Protein AF-0000000080972202 (afdb_homodimer)

Secondary structure (DSSP, 8-state):
-PPPEEEEEEETTS-EEEEEEESSHHHHHH-BHHHHHHHHHHHS-GGGGG-GGGEEEE---PBPPTT-BTGGGT--TT-EEEEEEPPTT--SS--------/-PPPEEEEEEETTS-EEEEEEESSHHHHHH-BHHHHHHHHHHHS-GGGGG-GGGEEEE---PBPPTT-BHHHHT--TT-EEEEEEPPS---SS--------

Foldseek 3Di:
DADWDWDWDADPVGDIDIFGQDRDPVSNVVDDPLNVLLRVLVVDDDPVSVDSVVDDDDDDPDDDDPPDDCVNVVNDPPDDDDDQDDDPPDPPDDSPSCPPD/DADWDWDWDADPVGDIDIFGQDRDPVSNVVDDPLNVLLRVLVVDDDPVSVDSVVDDDDDDPDDDDPPDDCVNVVNDPPDDDDDQDQDPPDPPDDSPSCPPD

InterPro domains:
  IPR000626 Ubiquitin-like domain [PF00240] (31-87)
  IPR000626 Ubiquitin-like domain [PS50053] (30-90)
  IPR000626 Ubiquitin-like domain [SM00213] (5-86)
  IPR019956 Ubiquitin domain [PR00348] (46-66)
  IPR019956 Ubiquitin domain [PR00348] (67-88)
  IPR029071 Ubiquitin-like domain superfamily [SSF54236] (4-91)

Sequence (202 aa):
MGKIYQIMVVGIKGEKKTVDVATSEEDFNKMTILAFKKKVAEKLPGPAGDDPSSLRLLYTDKQLEDNDTFLDHQIKDRSTLFMVLRLPGGGMRRNRVNINFMGKIYQIMVVGIKGEKKTVDVATSEEDFNKMTILAFKKKVAEKLPGPAGDDPSSLRLLYTDKQLEDNDTFLDHQIKDRSTLFMVLRLPGGGMRRNRVNINF

pLDDT: mean 83.56, std 20.42, range [28.11, 98.75]

Radius of gyration: 17.82 Å; Cα contacts (8 Å, |Δi|>4): 336; chains: 2; bounding box: 32×60×42 Å

Nearest PDB structures (foldseek):
  3zqq-assembly1_C  TM=2.718E-01  e=1.341E+00  Bacillus phage SF6
  3zqq-assembly1_C  TM=2.717E-01  e=1.289E+00  Bacillus phage SF6

Solvent-accessible surface area (backbone atoms only — not comparable to full-atom values): 11851 Å² total; per-residue (Å²): 132,78,60,72,35,34,38,34,37,37,31,87,86,45,49,74,46,80,43,83,69,29,67,44,69,69,57,41,35,62,36,31,42,44,63,47,36,48,57,51,20,72,70,38,75,67,75,76,20,68,39,48,83,39,52,44,40,33,67,69,91,57,66,64,51,50,86,39,32,29,52,80,71,64,63,52,77,67,34,66,32,38,36,47,69,57,75,82,77,69,68,92,64,78,89,55,82,70,76,79,124,129,79,59,73,34,34,37,35,37,39,30,86,88,46,49,72,46,78,42,84,70,29,65,45,69,68,57,40,36,63,37,31,42,44,62,47,36,47,57,51,20,71,70,39,74,64,74,76,21,70,39,49,83,36,51,43,42,33,67,69,90,58,66,64,50,52,86,38,32,29,51,79,72,64,62,53,79,67,35,67,34,37,35,47,71,57,76,81,78,70,68,91,65,79,91,57,83,68,75,78,124

Structure (mmCIF, N/CA/C/O backbone):
data_AF-0000000080972202-model_v1
#
loop_
_entity.id
_entity.type
_entity.pdbx_description
1 polymer 'Ubiquitin-like domain-containing protein'
#
loop_
_atom_site.group_PDB
_atom_site.id
_atom_site.type_symbol
_atom_site.label_atom_id
_atom_site.label_alt_id
_atom_site.label_comp_id
_atom_site.label_asym_id
_atom_site.label_entity_id
_atom_site.label_seq_id
_atom_site.pdbx_PDB_ins_code
_atom_site.Cartn_x
_atom_site.Cartn_y
_atom_site.Cartn_z
_atom_site.occupancy
_atom_site.B_iso_or_equiv
_atom_site.auth_seq_id
_atom_site.auth_comp_id
_atom_site.auth_asym_id
_atom_site.auth_atom_id
_atom_site.pdbx_PDB_model_num
ATOM 1 N N . MET A 1 1 ? 5.156 -31.984 -1.021 1 55.53 1 MET A N 1
ATOM 2 C CA . MET A 1 1 ? 4.117 -31.078 -1.51 1 55.53 1 MET A CA 1
ATOM 3 C C . MET A 1 1 ? 4.723 -29.734 -1.943 1 55.53 1 MET A C 1
ATOM 5 O O . MET A 1 1 ? 5.586 -29.188 -1.257 1 55.53 1 MET A O 1
ATOM 9 N N . GLY A 1 2 ? 4.699 -29.531 -3.314 1 76.5 2 GLY A N 1
ATOM 10 C CA . GLY A 1 2 ? 5.617 -28.562 -3.887 1 76.5 2 GLY A CA 1
ATOM 11 C C . GLY A 1 2 ? 5.375 -27.141 -3.395 1 76.5 2 GLY A C 1
ATOM 12 O O . GLY A 1 2 ? 4.316 -26.844 -2.838 1 76.5 2 GLY A O 1
ATOM 13 N N . LYS A 1 3 ? 6.258 -26.453 -3.119 1 91.88 3 LYS A N 1
ATOM 14 C CA . LYS A 1 3 ? 6.199 -25.047 -2.686 1 91.88 3 LYS A CA 1
ATOM 15 C C . LYS A 1 3 ? 5.336 -24.219 -3.627 1 91.88 3 LYS A C 1
ATOM 17 O O . LYS A 1 3 ? 5.426 -24.359 -4.848 1 91.88 3 LYS A O 1
ATOM 22 N N . ILE A 1 4 ? 4.246 -23.531 -3.039 1 97.12 4 ILE A N 1
ATOM 23 C CA . ILE A 1 4 ? 3.447 -22.609 -3.828 1 97.12 4 ILE A CA 1
ATOM 24 C C . ILE A 1 4 ? 3.865 -21.172 -3.516 1 97.12 4 ILE A C 1
ATOM 26 O O . ILE A 1 4 ? 3.973 -20.797 -2.348 1 97.12 4 ILE A O 1
ATOM 30 N N . TYR A 1 5 ? 4.184 -20.469 -4.578 1 98.12 5 TYR A N 1
ATOM 31 C CA . TYR A 1 5 ? 4.504 -19.047 -4.445 1 98.12 5 TYR A CA 1
ATOM 32 C C . TYR A 1 5 ? 3.242 -18.203 -4.52 1 98.12 5 TYR A C 1
ATOM 34 O O . TYR A 1 5 ? 2.475 -18.297 -5.48 1 98.12 5 TYR A O 1
ATOM 42 N N . GLN A 1 6 ? 3.131 -17.234 -3.434 1 98.12 6 GLN A N 1
ATOM 43 C CA . GLN A 1 6 ? 1.88 -16.5 -3.295 1 98.12 6 GLN A CA 1
ATOM 44 C C . GLN A 1 6 ? 2.139 -15.008 -3.125 1 98.12 6 GLN A C 1
ATOM 46 O O . GLN A 1 6 ? 3.211 -14.609 -2.67 1 98.12 6 GLN A O 1
ATOM 51 N N . ILE A 1 7 ? 1.198 -14.312 -3.527 1 97.75 7 ILE A N 1
ATOM 52 C CA . ILE A 1 7 ? 1.191 -12.867 -3.326 1 97.75 7 ILE A CA 1
ATOM 53 C C . ILE A 1 7 ? -0.107 -12.445 -2.641 1 97.75 7 ILE A C 1
ATOM 55 O O . ILE A 1 7 ? -1.186 -12.938 -2.984 1 97.75 7 ILE A O 1
ATOM 59 N N . MET A 1 8 ? 0.027 -11.555 -1.672 1 96 8 MET A N 1
ATOM 60 C CA . MET A 1 8 ? -1.14 -10.914 -1.074 1 96 8 MET A CA 1
ATOM 61 C C . MET A 1 8 ? -1.436 -9.578 -1.756 1 96 8 MET A C 1
ATOM 63 O O . MET A 1 8 ? -0.528 -8.781 -1.979 1 96 8 MET A O 1
ATOM 67 N N . VAL A 1 9 ? -2.678 -9.391 -2.092 1 95.5 9 VAL A N 1
ATOM 68 C CA . VAL A 1 9 ? -3.123 -8.141 -2.688 1 95.5 9 VAL A CA 1
ATOM 69 C C . VAL A 1 9 ? -4.09 -7.43 -1.74 1 95.5 9 VAL A C 1
ATOM 71 O O . VAL A 1 9 ? -5.07 -8.023 -1.29 1 95.5 9 VAL A O 1
ATOM 74 N N . VAL A 1 10 ? -3.693 -6.188 -1.406 1 92.88 10 VAL A N 1
ATOM 75 C CA . VAL A 1 10 ? -4.523 -5.375 -0.522 1 92.88 10 VAL A CA 1
ATOM 76 C C . VAL A 1 10 ? -5.055 -4.16 -1.281 1 92.88 10 VAL A C 1
ATOM 78 O O . VAL A 1 10 ? -4.277 -3.402 -1.869 1 92.88 10 VAL A O 1
ATOM 81 N N . GLY A 1 11 ? -6.363 -4.027 -1.27 1 90.31 11 GLY A N 1
ATOM 82 C CA . GLY A 1 11 ? -6.984 -2.869 -1.895 1 90.31 11 GLY A CA 1
ATOM 83 C C . GLY A 1 11 ? -7.234 -1.729 -0.926 1 90.31 11 GLY A C 1
ATOM 84 O O . GLY A 1 11 ? -7.363 -1.95 0.28 1 90.31 11 GLY A O 1
ATOM 85 N N . ILE A 1 12 ? -7.391 -0.519 -1.415 1 85.94 12 ILE A N 1
ATOM 86 C CA . ILE A 1 12 ? -7.586 0.662 -0.582 1 85.94 12 ILE A CA 1
ATOM 87 C C . ILE A 1 12 ? -8.961 0.597 0.089 1 85.94 12 ILE A C 1
ATOM 89 O O . ILE A 1 12 ? -9.188 1.257 1.104 1 85.94 12 ILE A O 1
ATOM 93 N N . LYS A 1 13 ? -9.781 -0.186 -0.482 1 81.56 13 LYS A N 1
ATOM 94 C CA . LYS A 1 13 ? -11.109 -0.303 0.112 1 81.56 13 LYS A CA 1
ATOM 95 C C . LYS A 1 13 ? -11.164 -1.445 1.122 1 81.56 13 LYS A C 1
ATOM 97 O O . LYS A 1 13 ? -12.211 -1.717 1.706 1 81.56 13 LYS A O 1
ATOM 102 N N . GLY A 1 14 ? -10.102 -2.096 1.247 1 82.31 14 GLY A N 1
ATOM 103 C CA . GLY A 1 14 ? -10.039 -3.158 2.24 1 82.31 14 GLY A CA 1
ATOM 104 C C . GLY A 1 14 ? -10.055 -4.547 1.629 1 82.31 14 GLY A C 1
ATOM 105 O O . GLY A 1 14 ? -10.133 -5.547 2.348 1 82.31 14 GLY A O 1
ATOM 106 N N . GLU A 1 15 ? -10.102 -4.613 0.346 1 83.5 15 GLU A N 1
ATOM 107 C CA . GLU A 1 15 ? -10.008 -5.918 -0.307 1 83.5 15 GLU A CA 1
ATOM 108 C C . GLU A 1 15 ? -8.68 -6.598 0.006 1 83.5 15 GLU A C 1
ATOM 110 O O . GLU A 1 15 ? -7.633 -5.953 0.022 1 83.5 15 GLU A O 1
ATOM 115 N N . LYS A 1 16 ? -8.82 -7.875 0.374 1 88.56 16 LYS A N 1
ATOM 116 C CA . LYS A 1 16 ? -7.625 -8.68 0.593 1 88.56 16 LYS A CA 1
ATOM 117 C C . LYS A 1 16 ? -7.742 -10.039 -0.094 1 88.56 16 LYS A C 1
ATOM 119 O O . LYS A 1 16 ? -8.742 -10.742 0.077 1 88.56 16 LYS A O 1
ATOM 124 N N . LYS A 1 17 ? -6.844 -10.344 -0.927 1 91.62 17 LYS A N 1
ATOM 125 C CA . LYS A 1 17 ? -6.848 -11.617 -1.645 1 91.62 17 LYS A CA 1
ATOM 126 C C . LYS A 1 17 ? -5.449 -12.227 -1.69 1 91.62 17 LYS A C 1
ATOM 128 O O . LYS A 1 17 ? -4.469 -11.523 -1.95 1 91.62 17 LYS A O 1
ATOM 133 N N . THR A 1 18 ? -5.344 -13.484 -1.392 1 94.69 18 THR A N 1
ATOM 134 C CA . THR A 1 18 ? -4.113 -14.234 -1.633 1 94.69 18 THR A CA 1
ATOM 135 C C . THR A 1 18 ? -4.184 -14.969 -2.965 1 94.69 18 THR A C 1
ATOM 137 O O . THR A 1 18 ? -5.16 -15.672 -3.242 1 94.69 18 THR A O 1
ATOM 140 N N . VAL A 1 19 ? -3.164 -14.812 -3.812 1 96.5 19 VAL A N 1
ATOM 141 C CA . VAL A 1 19 ? -3.15 -15.383 -5.156 1 96.5 19 VAL A CA 1
ATOM 142 C C . VAL A 1 19 ? -1.996 -16.375 -5.285 1 96.5 19 VAL A C 1
ATOM 144 O O . VAL A 1 19 ? -0.844 -16.031 -5 1 96.5 19 VAL A O 1
ATOM 147 N N . ASP A 1 20 ? -2.322 -17.547 -5.695 1 97.25 20 ASP A N 1
ATOM 148 C CA . ASP A 1 20 ? -1.28 -18.516 -6.055 1 97.25 20 ASP A CA 1
ATOM 149 C C . ASP A 1 20 ? -0.633 -18.141 -7.387 1 97.25 20 ASP A C 1
ATOM 151 O O . ASP A 1 20 ? -1.297 -18.125 -8.43 1 97.25 20 ASP A O 1
ATOM 155 N N . VAL A 1 21 ? 0.598 -17.891 -7.352 1 97.88 21 VAL A N 1
ATOM 156 C CA . VAL A 1 21 ? 1.258 -17.328 -8.523 1 97.88 21 VAL A CA 1
ATOM 157 C C . VAL A 1 21 ? 1.979 -18.422 -9.297 1 97.88 21 VAL A C 1
ATOM 159 O O . VAL A 1 21 ? 1.866 -18.516 -10.523 1 97.88 21 VAL A O 1
ATOM 162 N N . ALA A 1 22 ? 2.705 -19.25 -8.664 1 98 22 ALA A N 1
ATOM 163 C CA . ALA A 1 22 ? 3.553 -20.234 -9.328 1 98 22 ALA A CA 1
ATOM 164 C C . ALA A 1 22 ? 3.953 -21.344 -8.359 1 98 22 ALA A C 1
ATOM 166 O O . ALA A 1 22 ? 3.75 -21.219 -7.148 1 98 22 ALA A O 1
ATOM 167 N N . THR A 1 23 ? 4.539 -22.422 -8.867 1 97.38 23 THR A N 1
ATOM 168 C CA . THR A 1 23 ? 5 -23.547 -8.062 1 97.38 23 THR A CA 1
ATOM 169 C C . THR A 1 23 ? 6.52 -23.672 -8.141 1 97.38 23 THR A C 1
ATOM 171 O O . THR A 1 23 ? 7.098 -24.594 -7.566 1 97.38 23 THR A O 1
ATOM 174 N N . SER A 1 24 ? 7.109 -22.797 -8.891 1 97.44 24 SER A N 1
ATOM 175 C CA . SER A 1 24 ? 8.57 -22.719 -8.945 1 97.44 24 SER A CA 1
ATOM 176 C C . SER A 1 24 ? 9.055 -21.281 -8.891 1 97.44 24 SER A C 1
ATOM 178 O O . SER A 1 24 ? 8.367 -20.359 -9.352 1 97.44 24 SER A O 1
ATOM 180 N N . GLU A 1 25 ? 10.211 -21.078 -8.391 1 96.81 25 GLU A N 1
ATOM 181 C CA . GLU A 1 25 ? 10.797 -19.75 -8.273 1 96.81 25 GLU A CA 1
ATOM 182 C C . GLU A 1 25 ? 10.992 -19.109 -9.648 1 96.81 25 GLU A C 1
ATOM 184 O O . GLU A 1 25 ? 10.75 -17.906 -9.82 1 96.81 25 GLU A O 1
ATOM 189 N N . GLU A 1 26 ? 11.469 -19.938 -10.516 1 97.38 26 GLU A N 1
ATOM 190 C CA . GLU A 1 26 ? 11.703 -19.453 -11.867 1 97.38 26 GLU A CA 1
ATOM 191 C C . GLU A 1 26 ? 10.43 -18.875 -12.477 1 97.38 26 GLU A C 1
ATOM 193 O O . GLU A 1 26 ? 10.438 -17.781 -13.031 1 97.38 26 GLU A O 1
ATOM 198 N N . ASP A 1 27 ? 9.367 -19.609 -12.406 1 97.75 27 ASP A N 1
ATOM 199 C CA . ASP A 1 27 ? 8.086 -19.172 -12.953 1 97.75 27 ASP A CA 1
ATOM 200 C C . ASP A 1 27 ? 7.578 -17.922 -12.227 1 97.75 27 ASP A C 1
ATOM 202 O O . ASP A 1 27 ? 7.008 -17.016 -12.852 1 97.75 27 ASP A O 1
ATOM 206 N N . PHE A 1 28 ? 7.766 -17.891 -11.023 1 98.44 28 PHE A N 1
ATOM 207 C CA . PHE A 1 28 ? 7.391 -16.719 -10.227 1 98.44 28 PHE A CA 1
ATOM 208 C C . PHE A 1 28 ? 8.109 -15.469 -10.711 1 98.44 28 PHE A C 1
ATOM 210 O O . PHE A 1 28 ? 7.477 -14.445 -10.969 1 98.44 28 PHE A O 1
ATOM 217 N N . ASN A 1 29 ? 9.344 -15.602 -10.93 1 98.38 29 ASN A N 1
ATOM 218 C CA . ASN A 1 29 ? 10.188 -14.477 -11.32 1 98.38 29 ASN A CA 1
ATOM 219 C C . ASN A 1 29 ? 9.828 -13.969 -12.711 1 98.38 29 ASN A C 1
ATOM 221 O O . ASN A 1 29 ? 9.93 -12.773 -12.984 1 98.38 29 ASN A O 1
ATOM 225 N N . LYS A 1 30 ? 9.367 -14.828 -13.484 1 98.25 30 LYS A N 1
ATOM 226 C CA . LYS A 1 30 ? 9.094 -14.484 -14.875 1 98.25 30 LYS A CA 1
ATOM 227 C C . LYS A 1 30 ? 7.668 -13.969 -15.047 1 98.25 30 LYS A C 1
ATOM 229 O O . LYS A 1 30 ? 7.301 -13.477 -16.109 1 98.25 30 LYS A O 1
ATOM 234 N N . MET A 1 31 ? 6.844 -14.039 -14 1 98.56 31 MET A N 1
ATOM 235 C CA . MET A 1 31 ? 5.465 -13.562 -14.055 1 98.56 31 MET A CA 1
ATOM 236 C C . MET A 1 31 ? 5.426 -12.07 -14.367 1 98.56 31 MET A C 1
ATOM 238 O O . MET A 1 31 ? 6.062 -11.266 -13.68 1 98.56 31 MET A O 1
ATOM 242 N N . THR A 1 32 ? 4.656 -11.727 -15.453 1 98.31 32 THR A N 1
ATOM 243 C CA . THR A 1 32 ? 4.484 -10.32 -15.773 1 98.31 32 THR A CA 1
ATOM 244 C C . THR A 1 32 ? 3.395 -9.695 -14.906 1 98.31 32 THR A C 1
ATOM 246 O O . THR A 1 32 ? 2.486 -10.391 -14.445 1 98.31 32 THR A O 1
ATOM 249 N N . ILE A 1 33 ? 3.443 -8.43 -14.797 1 98.31 33 ILE A N 1
ATOM 250 C CA . ILE A 1 33 ? 2.432 -7.695 -14.047 1 98.31 33 ILE A CA 1
ATOM 251 C C . ILE A 1 33 ? 1.068 -7.867 -14.711 1 98.31 33 ILE A C 1
ATOM 253 O O . ILE A 1 33 ? 0.059 -8.062 -14.031 1 98.31 33 ILE A O 1
ATOM 257 N N . LEU A 1 34 ? 1.091 -7.855 -15.992 1 96.81 34 LEU A N 1
ATOM 258 C CA . LEU A 1 34 ? -0.161 -8.039 -16.719 1 96.81 34 LEU A CA 1
ATOM 259 C C . LEU A 1 34 ? -0.768 -9.406 -16.422 1 96.81 34 LEU A C 1
ATOM 261 O O . LEU A 1 34 ? -1.965 -9.508 -16.141 1 96.81 34 LEU A O 1
ATOM 265 N N . ALA A 1 35 ? 0.013 -10.406 -16.562 1 97 35 ALA A N 1
ATOM 266 C CA . ALA A 1 35 ? -0.479 -11.758 -16.281 1 97 35 ALA A CA 1
ATOM 267 C C . ALA A 1 35 ? -1.016 -11.867 -14.859 1 97 35 ALA A C 1
ATOM 269 O O . ALA A 1 35 ? -2.035 -12.523 -14.625 1 97 35 ALA A O 1
ATOM 270 N N . PHE A 1 36 ? -0.347 -11.242 -13.977 1 97.5 36 PHE A N 1
ATOM 271 C CA . PHE A 1 36 ? -0.777 -11.281 -12.586 1 97.5 36 PHE A CA 1
ATOM 272 C C . PHE A 1 36 ? -2.088 -10.531 -12.398 1 97.5 36 PHE A C 1
ATOM 274 O O . PHE A 1 36 ? -2.982 -10.992 -11.688 1 97.5 36 PHE A O 1
ATOM 281 N N . LYS A 1 37 ? -2.178 -9.422 -12.969 1 95.75 37 LYS A N 1
ATOM 282 C CA . LYS A 1 37 ? -3.428 -8.664 -12.93 1 95.75 37 LYS A CA 1
ATOM 283 C C . LYS A 1 37 ? -4.602 -9.523 -13.398 1 95.75 37 LYS A C 1
ATOM 285 O O . LYS A 1 37 ? -5.688 -9.461 -12.82 1 95.75 37 LYS A O 1
ATOM 290 N N . LYS A 1 38 ? -4.363 -10.258 -14.414 1 93.62 38 LYS A N 1
ATOM 291 C CA . LYS A 1 38 ? -5.418 -11.133 -14.922 1 93.62 38 LYS A CA 1
ATOM 292 C C . LYS A 1 38 ? -5.816 -12.172 -13.875 1 93.62 38 LYS A C 1
ATOM 294 O O . LYS A 1 38 ? -7.004 -12.461 -13.695 1 93.62 38 LYS A O 1
ATOM 299 N N . LYS A 1 39 ? -4.809 -12.703 -13.188 1 93.69 39 LYS A N 1
ATOM 300 C CA . LYS A 1 39 ? -5.086 -13.656 -12.117 1 93.69 39 LYS A CA 1
ATOM 301 C C . LYS A 1 39 ? -5.902 -13.016 -11 1 93.69 39 LYS A C 1
ATOM 303 O O . LYS A 1 39 ? -6.836 -13.625 -10.477 1 93.69 39 LYS A O 1
ATOM 308 N N . VAL A 1 40 ? -5.555 -11.828 -10.664 1 94.06 40 VAL A N 1
ATOM 309 C CA . VAL A 1 40 ? -6.25 -11.109 -9.609 1 94.06 40 VAL A CA 1
ATOM 310 C C . VAL A 1 40 ? -7.68 -10.797 -10.039 1 94.06 40 VAL A C 1
ATOM 312 O O . VAL A 1 40 ? -8.625 -10.984 -9.273 1 94.06 40 VAL A O 1
ATOM 315 N N . ALA A 1 41 ? -7.812 -10.289 -11.219 1 88.75 41 ALA A N 1
ATOM 316 C CA . ALA A 1 41 ? -9.109 -9.898 -11.758 1 88.75 41 ALA A CA 1
ATOM 317 C C . ALA A 1 41 ? -10.078 -11.078 -11.75 1 88.75 41 ALA A C 1
ATOM 319 O O . ALA A 1 41 ? -11.281 -10.906 -11.516 1 88.75 41 ALA A O 1
ATOM 320 N N . GLU A 1 42 ? -9.594 -12.242 -12.023 1 86.88 42 GLU A N 1
ATOM 321 C CA . GLU A 1 42 ? -10.414 -13.445 -12.062 1 86.88 42 GLU A CA 1
ATOM 322 C C . GLU A 1 42 ? -11 -13.758 -10.688 1 86.88 42 GLU A C 1
ATOM 324 O O . GLU A 1 42 ? -12.055 -14.383 -10.586 1 86.88 42 GLU A O 1
ATOM 329 N N . LYS A 1 43 ? -10.328 -13.289 -9.734 1 84.06 43 LYS A N 1
ATOM 330 C CA . LYS A 1 43 ? -10.742 -13.609 -8.367 1 84.06 43 LYS A CA 1
ATOM 331 C C . LYS A 1 43 ? -11.633 -12.508 -7.793 1 84.06 43 LYS A C 1
ATOM 333 O O . LYS A 1 43 ? -12.227 -12.68 -6.727 1 84.06 43 LYS A O 1
ATOM 338 N N . LEU A 1 44 ? -11.656 -11.383 -8.414 1 79.06 44 LEU A N 1
ATOM 339 C CA . LEU A 1 44 ? -12.477 -10.273 -7.922 1 79.06 44 LEU A CA 1
ATOM 340 C C . LEU A 1 44 ? -13.914 -10.398 -8.414 1 79.06 44 LEU A C 1
ATOM 342 O O . LEU A 1 44 ? -14.148 -10.797 -9.555 1 79.06 44 LEU A O 1
ATOM 346 N N . PRO A 1 45 ? -14.766 -10.227 -7.418 1 70.12 45 PRO A N 1
ATOM 347 C CA . PRO A 1 45 ? -16.188 -10.289 -7.797 1 70.12 45 PRO A CA 1
ATOM 348 C C . PRO A 1 45 ? -16.625 -9.07 -8.602 1 70.12 45 PRO A C 1
ATOM 350 O O . PRO A 1 45 ? -16.094 -7.977 -8.422 1 70.12 45 PRO A O 1
ATOM 353 N N . GLY A 1 46 ? -17.469 -9.297 -9.469 1 63.25 46 GLY A N 1
ATOM 354 C CA . GLY A 1 46 ? -18.188 -8.211 -10.117 1 63.25 46 GLY A CA 1
ATOM 355 C C . GLY A 1 46 ? -17.422 -7.574 -11.258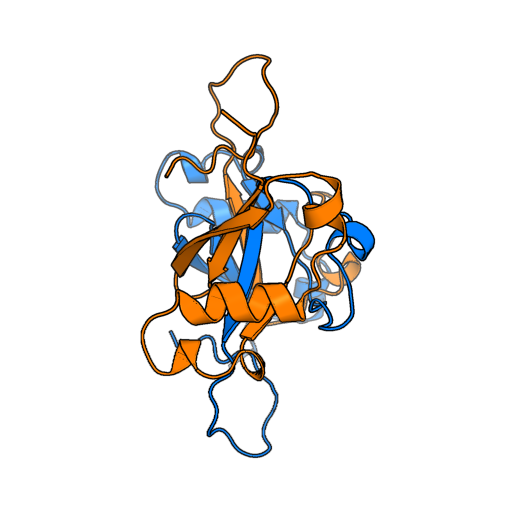 1 63.25 46 GLY A C 1
ATOM 356 O O . GLY A 1 46 ? -16.422 -8.141 -11.727 1 63.25 46 GLY A O 1
ATOM 357 N N . PRO A 1 47 ? -17.969 -6.387 -11.641 1 56.44 47 PRO A N 1
ATOM 358 C CA . PRO A 1 47 ? -17.406 -5.664 -12.781 1 56.44 47 PRO A CA 1
ATOM 359 C C . PRO A 1 47 ? -15.969 -5.191 -12.516 1 56.44 47 PRO A C 1
ATOM 361 O O . PRO A 1 47 ? -15.258 -4.828 -13.453 1 56.44 47 PRO A O 1
ATOM 364 N N . ALA A 1 48 ? -15.664 -4.984 -11.328 1 56.03 48 ALA A N 1
ATOM 365 C CA . ALA A 1 48 ? -14.32 -4.5 -11.008 1 56.03 48 ALA A CA 1
ATOM 366 C C . ALA A 1 48 ? -13.258 -5.465 -11.516 1 56.03 48 ALA A C 1
ATOM 368 O O . ALA A 1 48 ? -12.156 -5.047 -11.891 1 56.03 48 ALA A O 1
ATOM 369 N N . GLY A 1 49 ? -13.617 -6.824 -11.477 1 56 49 GLY A N 1
ATOM 370 C CA . GLY A 1 49 ? -12.719 -7.859 -11.953 1 56 49 GLY A CA 1
ATOM 371 C C . GLY A 1 49 ? -12.609 -7.898 -13.469 1 56 49 GLY A C 1
ATOM 372 O O . GLY A 1 49 ? -11.828 -8.68 -14.016 1 56 49 GLY A O 1
ATOM 373 N N . ASP A 1 50 ? -13.477 -7.039 -14.164 1 61.06 50 ASP A N 1
ATOM 374 C CA . ASP A 1 50 ? -13.648 -7.391 -15.57 1 61.06 50 ASP A CA 1
ATOM 375 C C . ASP A 1 50 ? -12.578 -6.727 -16.438 1 61.06 50 ASP A C 1
ATOM 377 O O . ASP A 1 50 ? -12.359 -7.141 -17.578 1 61.06 50 ASP A O 1
ATOM 381 N N . ASP A 1 51 ? -11.906 -5.633 -15.828 1 78.06 51 ASP A N 1
ATOM 382 C CA . ASP A 1 51 ? -10.938 -5.043 -16.734 1 78.06 51 ASP A CA 1
ATOM 383 C C . ASP A 1 51 ? -9.578 -4.871 -16.062 1 78.06 51 ASP A C 1
ATOM 385 O O . ASP A 1 51 ? -9.375 -3.922 -15.297 1 78.06 51 ASP A O 1
ATOM 389 N N . PRO A 1 52 ? -8.688 -5.859 -16.297 1 82.94 52 PRO A N 1
ATOM 390 C CA . PRO A 1 52 ? -7.34 -5.766 -15.734 1 82.94 52 PRO A CA 1
ATOM 391 C C . PRO A 1 52 ? -6.699 -4.398 -15.961 1 82.94 52 PRO A C 1
ATOM 393 O O . PRO A 1 52 ? -5.82 -3.986 -15.203 1 82.94 52 PRO A O 1
ATOM 396 N N . SER A 1 53 ? -7.211 -3.74 -16.969 1 82.19 53 SER A N 1
ATOM 397 C CA . SER A 1 53 ? -6.613 -2.447 -17.297 1 82.19 53 SER A CA 1
ATOM 398 C C . SER A 1 53 ? -6.988 -1.391 -16.266 1 82.19 53 SER A C 1
ATOM 400 O O . SER A 1 53 ? -6.309 -0.369 -16.141 1 82.19 53 SER A O 1
ATOM 402 N N . SER A 1 54 ? -8.016 -1.584 -15.586 1 85.75 54 SER A N 1
ATOM 403 C CA . SER A 1 54 ? -8.469 -0.62 -14.586 1 85.75 54 SER A CA 1
ATOM 404 C C . SER A 1 54 ? -7.797 -0.871 -13.234 1 85.75 54 SER A C 1
ATOM 406 O O . SER A 1 54 ? -7.922 -0.06 -12.32 1 85.75 54 SER A O 1
ATOM 408 N N . LEU A 1 55 ? -7.164 -1.957 -13.172 1 90.12 55 LEU A N 1
ATOM 409 C CA . LEU A 1 55 ? -6.484 -2.35 -11.938 1 90.12 55 LEU A CA 1
ATOM 410 C C . LEU A 1 55 ? -5.051 -1.829 -11.922 1 90.12 55 LEU A C 1
ATOM 412 O O . LEU A 1 55 ? -4.258 -2.152 -12.812 1 90.12 55 LEU A O 1
ATOM 416 N N . ARG A 1 56 ? -4.762 -0.92 -11.008 1 93.25 56 ARG A N 1
ATOM 417 C CA . ARG A 1 56 ? -3.391 -0.469 -10.797 1 93.25 56 ARG A CA 1
ATOM 418 C C . ARG A 1 56 ? -2.77 -1.168 -9.594 1 93.25 56 ARG A C 1
ATOM 420 O O . ARG A 1 56 ? -3.408 -1.305 -8.547 1 93.25 56 ARG A O 1
ATOM 427 N N . LEU A 1 57 ? -1.558 -1.676 -9.805 1 96.12 57 LEU A N 1
ATOM 428 C CA . LEU A 1 57 ? -0.827 -2.355 -8.742 1 96.12 57 LEU A CA 1
ATOM 429 C C . LEU A 1 57 ? 0.378 -1.531 -8.297 1 96.12 57 LEU A C 1
ATOM 431 O O . LEU A 1 57 ? 1.089 -0.966 -9.133 1 96.12 57 LEU A O 1
ATOM 435 N N . LEU A 1 58 ? 0.519 -1.393 -7.027 1 96.88 58 LEU A N 1
ATOM 436 C CA . LEU A 1 58 ? 1.656 -0.704 -6.426 1 96.88 58 LEU A CA 1
ATOM 437 C C . LEU A 1 58 ? 2.453 -1.647 -5.531 1 96.88 58 LEU A C 1
ATOM 439 O O . LEU A 1 58 ? 1.892 -2.576 -4.945 1 96.88 58 LEU A O 1
ATOM 443 N N . TYR A 1 59 ? 3.758 -1.419 -5.465 1 97.44 59 TYR A N 1
ATOM 444 C CA . TYR A 1 59 ? 4.629 -2.229 -4.617 1 97.44 59 TYR A CA 1
ATOM 445 C C . TYR A 1 59 ? 5.836 -1.424 -4.152 1 97.44 59 TYR A C 1
ATOM 447 O O . TYR A 1 59 ? 6.461 -0.715 -4.945 1 97.44 59 TYR A O 1
ATOM 455 N N . THR A 1 60 ? 6.148 -1.523 -2.908 1 96.56 60 THR A N 1
ATOM 456 C CA . THR A 1 60 ? 7.41 -1.055 -2.35 1 96.56 60 THR A CA 1
ATOM 457 C C . THR A 1 60 ? 7.805 -1.887 -1.133 1 96.56 60 THR A C 1
ATOM 459 O O . THR A 1 60 ? 6.945 -2.289 -0.345 1 96.56 60 THR A O 1
ATOM 462 N N . ASP A 1 61 ? 9.016 -2.203 -0.986 1 92.62 61 ASP A N 1
ATOM 463 C CA . ASP A 1 61 ? 9.531 -2.9 0.186 1 92.62 61 ASP A CA 1
ATOM 464 C C . ASP A 1 61 ? 10.336 -1.956 1.074 1 92.62 61 ASP A C 1
ATOM 466 O O . ASP A 1 61 ? 10.961 -2.389 2.047 1 92.62 61 ASP A O 1
ATOM 470 N N . LYS A 1 62 ? 10.32 -0.737 0.641 1 93.94 62 LYS A N 1
ATOM 471 C CA . LYS A 1 62 ? 11.078 0.249 1.411 1 93.94 62 LYS A CA 1
ATOM 472 C C . LYS A 1 62 ? 10.172 0.977 2.404 1 93.94 62 LYS A C 1
ATOM 474 O O . LYS A 1 62 ? 9.156 1.556 2.018 1 93.94 62 LYS A O 1
ATOM 479 N N . GLN A 1 63 ? 10.625 0.982 3.598 1 95.25 63 GLN A N 1
ATOM 480 C CA . GLN A 1 63 ? 9.922 1.704 4.652 1 95.25 63 GLN A CA 1
ATOM 481 C C . GLN A 1 63 ? 10.375 3.158 4.723 1 95.25 63 GLN A C 1
ATOM 483 O O . GLN A 1 63 ? 11.547 3.459 4.5 1 95.25 63 GLN A O 1
ATOM 488 N N . LEU A 1 64 ? 9.453 4.035 5.078 1 97.5 64 LEU A N 1
ATOM 489 C CA . LEU A 1 64 ? 9.82 5.434 5.281 1 97.5 64 LEU A CA 1
ATOM 490 C C . LEU A 1 64 ? 10.609 5.609 6.574 1 97.5 64 LEU A C 1
ATOM 492 O O . LEU A 1 64 ? 10.188 5.145 7.637 1 97.5 64 LEU A O 1
ATOM 496 N N . GLU A 1 65 ? 11.672 6.254 6.465 1 97.44 65 GLU A N 1
ATOM 497 C CA . GLU A 1 65 ? 12.547 6.414 7.621 1 97.44 65 GLU A CA 1
ATOM 498 C C . GLU A 1 65 ? 12.094 7.578 8.5 1 97.44 65 GLU A C 1
ATOM 500 O O . GLU A 1 65 ? 11.711 8.633 7.988 1 97.44 65 GLU A O 1
ATOM 505 N N . ASP A 1 66 ? 12.32 7.477 9.734 1 96.94 66 ASP A N 1
ATOM 506 C CA . ASP A 1 66 ? 11.789 8.398 10.734 1 96.94 66 ASP A CA 1
ATOM 507 C C . ASP A 1 66 ? 12.32 9.812 10.516 1 96.94 66 ASP A C 1
ATOM 509 O O . ASP A 1 66 ? 11.586 10.789 10.68 1 96.94 66 ASP A O 1
ATOM 513 N N . ASN A 1 67 ? 13.539 9.93 10.125 1 97.88 67 ASN A N 1
ATOM 514 C CA . ASN A 1 67 ? 14.164 11.242 10.062 1 97.88 67 ASN A CA 1
ATOM 515 C C . ASN A 1 67 ? 13.891 11.938 8.727 1 97.88 67 ASN A C 1
ATOM 517 O O . ASN A 1 67 ? 14.172 13.125 8.57 1 97.88 67 ASN A O 1
ATOM 521 N N . ASP A 1 68 ? 13.328 11.211 7.859 1 98.5 68 ASP A N 1
ATOM 522 C CA . ASP A 1 68 ? 12.977 11.812 6.578 1 98.5 68 ASP A CA 1
ATOM 523 C C . ASP A 1 68 ? 11.734 12.695 6.711 1 98.5 68 ASP A C 1
ATOM 525 O O . ASP A 1 68 ? 10.977 12.562 7.672 1 98.5 68 ASP A O 1
ATOM 529 N N . THR A 1 69 ? 11.594 13.586 5.746 1 98.69 69 THR A N 1
ATOM 530 C CA . THR A 1 69 ? 10.398 14.422 5.656 1 98.69 69 THR A CA 1
ATOM 531 C C . THR A 1 69 ? 9.516 13.977 4.492 1 98.69 69 THR A C 1
ATOM 533 O O . THR A 1 69 ? 9.922 13.133 3.688 1 98.69 69 THR A O 1
ATOM 536 N N . PHE A 1 70 ? 8.344 14.57 4.453 1 98.69 70 PHE A N 1
ATOM 537 C CA . PHE A 1 70 ? 7.461 14.32 3.322 1 98.69 70 PHE A CA 1
ATOM 538 C C . PHE A 1 70 ? 8.109 14.773 2.02 1 98.69 70 PHE A C 1
ATOM 540 O O . PHE A 1 70 ? 8 14.094 0.998 1 98.69 70 PHE A O 1
ATOM 547 N N . LEU A 1 71 ? 8.805 15.898 2.088 1 98.56 71 LEU A N 1
ATOM 548 C CA . LEU A 1 71 ? 9.469 16.453 0.912 1 98.56 71 LEU A CA 1
ATOM 549 C C . LEU A 1 71 ? 10.516 15.477 0.376 1 98.56 71 LEU A C 1
ATOM 551 O O . LEU A 1 71 ? 10.664 15.32 -0.838 1 98.56 71 LEU A O 1
ATOM 555 N N . ASP A 1 72 ? 11.242 14.82 1.233 1 98.31 72 ASP A N 1
ATOM 556 C CA . ASP A 1 72 ? 12.305 13.898 0.843 1 98.31 72 ASP A CA 1
ATOM 557 C C . ASP A 1 72 ? 11.766 12.797 -0.065 1 98.31 72 ASP A C 1
ATOM 559 O O . ASP A 1 72 ? 12.484 12.289 -0.925 1 98.31 72 ASP A O 1
ATOM 563 N N . HIS A 1 73 ? 10.523 12.43 0.114 1 98.06 73 HIS A N 1
ATOM 564 C CA . HIS A 1 73 ? 9.922 11.336 -0.636 1 98.06 73 HIS A CA 1
ATOM 565 C C . HIS A 1 73 ? 8.898 11.844 -1.64 1 98.06 73 HIS A C 1
ATOM 567 O O . HIS A 1 73 ? 8.227 11.055 -2.307 1 98.06 73 HIS A O 1
ATOM 573 N N . GLN A 1 74 ? 8.742 13.141 -1.656 1 97.75 74 GLN A N 1
ATOM 574 C CA . GLN A 1 74 ? 7.805 13.797 -2.561 1 97.75 74 GLN A CA 1
ATOM 575 C C . GLN A 1 74 ? 6.371 13.336 -2.307 1 97.75 74 GLN A C 1
ATOM 577 O O . GLN A 1 74 ? 5.629 13.055 -3.248 1 97.75 74 GLN A O 1
ATOM 582 N N . ILE A 1 75 ? 6.074 13.141 -1.08 1 98.31 75 ILE A N 1
ATOM 583 C CA . ILE A 1 75 ? 4.699 12.852 -0.689 1 98.31 75 ILE A CA 1
ATOM 584 C C . ILE A 1 75 ? 3.838 14.102 -0.897 1 98.31 75 ILE A C 1
ATOM 586 O O . ILE A 1 75 ? 4.246 15.211 -0.543 1 98.31 75 ILE A O 1
ATOM 590 N N . LYS A 1 76 ? 2.648 13.914 -1.473 1 97.19 76 LYS A N 1
ATOM 591 C CA . LYS A 1 76 ? 1.792 15.039 -1.838 1 97.19 76 LYS A CA 1
ATOM 592 C C . LYS A 1 76 ? 0.514 15.047 -1.004 1 97.19 76 LYS A C 1
ATOM 594 O O . LYS A 1 76 ? 0.18 14.055 -0.356 1 97.19 76 LYS A O 1
ATOM 599 N N . ASP A 1 77 ? -0.066 16.172 -1.039 1 97 77 ASP A N 1
ATOM 600 C CA . ASP A 1 77 ? -1.38 16.312 -0.417 1 97 77 ASP A CA 1
ATOM 601 C C . ASP A 1 77 ? -2.332 15.219 -0.907 1 97 77 ASP A C 1
ATOM 603 O O . ASP A 1 77 ? -2.367 14.906 -2.1 1 97 77 ASP A O 1
ATOM 607 N N . ARG A 1 78 ? -3.023 14.555 0.028 1 95.94 78 ARG A N 1
ATOM 608 C CA . ARG A 1 78 ? -4.047 13.555 -0.233 1 95.94 78 ARG A CA 1
ATOM 609 C C . ARG A 1 78 ? -3.43 12.266 -0.761 1 95.94 78 ARG A C 1
ATOM 611 O O . ARG A 1 78 ? -4.121 11.438 -1.359 1 95.94 78 ARG A O 1
ATOM 618 N N . SER A 1 79 ? -2.129 12.039 -0.538 1 96.75 79 SER A N 1
ATOM 619 C CA . SER A 1 79 ? -1.506 10.758 -0.846 1 96.75 79 SER A CA 1
ATOM 620 C C . SER A 1 79 ? -1.983 9.672 0.108 1 96.75 79 SER A C 1
ATOM 622 O O . SER A 1 79 ? -2.562 9.961 1.156 1 96.75 79 SER A O 1
ATOM 624 N N . THR A 1 80 ? -1.779 8.445 -0.337 1 95.5 80 THR A N 1
ATOM 625 C CA . THR A 1 80 ? -2.064 7.289 0.5 1 95.5 80 THR A CA 1
ATOM 626 C C . THR A 1 80 ? -0.771 6.645 0.992 1 95.5 80 THR A C 1
ATOM 628 O O . THR A 1 80 ? 0.105 6.309 0.191 1 95.5 80 THR A O 1
ATOM 631 N N . LEU A 1 81 ? -0.658 6.566 2.271 1 97.06 81 LEU A N 1
ATOM 632 C CA . LEU A 1 81 ? 0.422 5.793 2.877 1 97.06 81 LEU A CA 1
ATOM 633 C C . LEU A 1 81 ? -0.094 4.461 3.408 1 97.06 81 LEU A C 1
ATOM 635 O O . LEU A 1 81 ? -1.205 4.387 3.938 1 97.06 81 LEU A O 1
ATOM 639 N N . PHE A 1 82 ? 0.707 3.451 3.326 1 94.94 82 PHE A N 1
ATOM 640 C CA . PHE A 1 82 ? 0.356 2.133 3.84 1 94.94 82 PHE A CA 1
ATOM 641 C C . PHE A 1 82 ? 1.023 1.88 5.188 1 94.94 82 PHE A C 1
ATOM 643 O O . PHE A 1 82 ? 2.186 2.24 5.387 1 94.94 82 PHE A O 1
ATOM 650 N N . MET A 1 83 ? 0.27 1.277 6.027 1 92.56 83 MET A N 1
ATOM 651 C CA . MET A 1 83 ? 0.736 1.064 7.395 1 92.56 83 MET A CA 1
ATOM 652 C C . MET A 1 83 ? 0.786 -0.422 7.727 1 92.56 83 MET A C 1
ATOM 654 O O . MET A 1 83 ? -0.16 -1.158 7.441 1 92.56 83 MET A O 1
ATOM 658 N N . VAL A 1 84 ? 1.852 -0.836 8.328 1 89.12 84 VAL A N 1
ATOM 659 C CA . VAL A 1 84 ? 2.004 -2.176 8.883 1 89.12 84 VAL A CA 1
ATOM 660 C C . VAL A 1 84 ? 2.416 -2.08 10.352 1 89.12 84 VAL A C 1
ATOM 662 O O . VAL A 1 84 ? 3.234 -1.234 10.719 1 89.12 84 VAL A O 1
ATOM 665 N N . LEU A 1 85 ? 1.675 -2.836 11.203 1 84.56 85 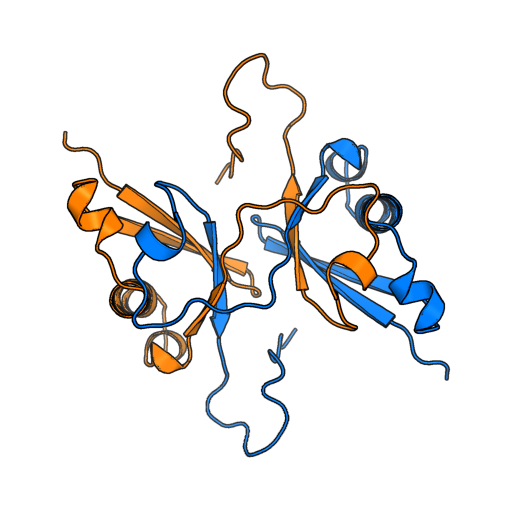LEU A N 1
ATOM 666 C CA . LEU A 1 85 ? 1.991 -2.848 12.633 1 84.56 85 LEU A CA 1
ATOM 667 C C . LEU A 1 85 ? 2.818 -4.074 12.992 1 84.56 85 LEU A C 1
ATOM 669 O O . LEU A 1 85 ? 2.471 -5.195 12.609 1 84.56 85 LEU A O 1
ATOM 673 N N . ARG A 1 86 ? 3.936 -3.773 13.656 1 77.94 86 ARG A N 1
ATOM 674 C CA . ARG A 1 86 ? 4.746 -4.875 14.164 1 77.94 86 ARG A CA 1
ATOM 675 C C . ARG A 1 86 ? 4.242 -5.344 15.523 1 77.94 86 ARG A C 1
ATOM 677 O O . ARG A 1 86 ? 3.83 -4.527 16.359 1 77.94 86 ARG A O 1
ATOM 684 N N . LEU A 1 87 ? 3.951 -6.566 15.797 1 67.69 87 LEU A N 1
ATOM 685 C CA . LEU A 1 87 ? 3.551 -7.117 17.094 1 67.69 87 LEU A CA 1
ATOM 686 C C . LEU A 1 87 ? 4.738 -7.184 18.047 1 67.69 87 LEU A C 1
ATOM 688 O O . LEU A 1 87 ? 5.852 -7.523 17.641 1 67.69 87 LEU A O 1
ATOM 692 N N . PRO A 1 88 ? 4.637 -6.441 19.281 1 55.19 88 PRO A N 1
ATOM 693 C CA . PRO A 1 88 ? 5.727 -6.445 20.25 1 55.19 88 PRO A CA 1
ATOM 694 C C . PRO A 1 88 ? 6.312 -7.836 20.484 1 55.19 88 PRO A C 1
ATOM 696 O O . PRO A 1 88 ? 7.512 -7.973 20.734 1 55.19 88 PRO A O 1
ATOM 699 N N . GLY A 1 89 ? 5.715 -8.75 21.094 1 49.5 89 GLY A N 1
ATOM 700 C CA . GLY A 1 89 ? 6.223 -9.945 21.734 1 49.5 89 GLY A CA 1
ATOM 701 C C . GLY A 1 89 ? 7.137 -10.758 20.844 1 49.5 89 GLY A C 1
ATOM 702 O O . GLY A 1 89 ? 7.598 -11.836 21.234 1 49.5 89 GLY A O 1
ATOM 703 N N . GLY A 1 90 ? 6.965 -10.875 19.578 1 44.69 90 GLY A N 1
ATOM 704 C CA . GLY A 1 90 ? 7.664 -12.016 19 1 44.69 90 GLY A CA 1
ATOM 705 C C . GLY A 1 90 ? 9.172 -11.883 19.062 1 44.69 90 GLY A C 1
ATOM 706 O O . GLY A 1 90 ? 9.711 -10.789 18.891 1 44.69 90 GLY A O 1
ATOM 707 N N . GLY A 1 91 ? 9.828 -12.547 20.016 1 40.34 91 GLY A N 1
ATOM 708 C CA . GLY A 1 91 ? 11.258 -12.805 20.016 1 40.34 91 GLY A CA 1
ATOM 709 C C . GLY A 1 91 ? 11.906 -12.586 18.656 1 40.34 91 GLY A C 1
ATOM 710 O O . GLY A 1 91 ? 11.234 -12.195 17.703 1 40.34 91 GLY A O 1
ATOM 711 N N . MET A 1 92 ? 13.25 -13.266 18.5 1 37.56 92 MET A N 1
ATOM 712 C CA . MET A 1 92 ? 14.312 -13.336 17.516 1 37.56 92 MET A CA 1
ATOM 713 C C . MET A 1 92 ? 13.734 -13.422 16.094 1 37.56 92 MET A C 1
ATOM 715 O O . MET A 1 92 ? 14.477 -13.414 15.117 1 37.56 92 MET A O 1
ATOM 719 N N . ARG A 1 93 ? 12.648 -14.141 15.922 1 38.28 93 ARG A N 1
ATOM 720 C CA . ARG A 1 93 ? 12.531 -14.641 14.555 1 38.28 93 ARG A CA 1
ATOM 721 C C . ARG A 1 93 ? 12.352 -13.5 13.562 1 38.28 93 ARG A C 1
ATOM 723 O O . ARG A 1 93 ? 11.906 -12.414 13.938 1 38.28 93 ARG A O 1
ATOM 730 N N . ARG A 1 94 ? 12.188 -13.703 12.289 1 39.75 94 ARG A N 1
ATOM 731 C CA . ARG A 1 94 ? 12.234 -12.961 11.039 1 39.75 94 ARG A CA 1
ATOM 732 C C . ARG A 1 94 ? 11.164 -11.875 11.008 1 39.75 94 ARG A C 1
ATOM 734 O O . ARG A 1 94 ? 10.039 -12.086 11.445 1 39.75 94 ARG A O 1
ATOM 741 N N . ASN A 1 95 ? 11.414 -10.602 11.391 1 41.28 95 ASN A N 1
ATOM 742 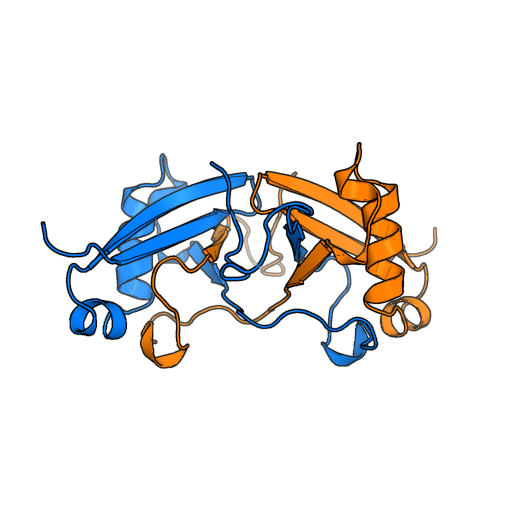C CA . ASN A 1 95 ? 10.672 -9.383 11.086 1 41.28 95 ASN A CA 1
ATOM 743 C C . ASN A 1 95 ? 9.633 -9.625 9.992 1 41.28 95 ASN A C 1
ATOM 745 O O . ASN A 1 95 ? 9.844 -9.242 8.836 1 41.28 95 ASN A O 1
ATOM 749 N N . ARG A 1 96 ? 9.086 -10.828 9.969 1 37.62 96 ARG A N 1
ATOM 750 C CA . ARG A 1 96 ? 8.062 -11.078 8.961 1 37.62 96 ARG A CA 1
ATOM 751 C C . ARG A 1 96 ? 6.805 -10.25 9.234 1 37.62 96 ARG A C 1
ATOM 753 O O . ARG A 1 96 ? 6.41 -10.078 10.383 1 37.62 96 ARG A O 1
ATOM 760 N N . VAL A 1 97 ? 6.465 -9.297 8.586 1 41.75 97 VAL A N 1
ATOM 761 C CA . VAL A 1 97 ? 5.141 -8.68 8.562 1 41.75 97 VAL A CA 1
ATOM 762 C C . VAL A 1 97 ? 4.082 -9.719 8.914 1 41.75 97 VAL A C 1
ATOM 764 O O . VAL A 1 97 ? 3.889 -10.695 8.188 1 41.75 97 VAL A O 1
ATOM 767 N N . ASN A 1 98 ? 3.955 -10.164 10.172 1 36.84 98 ASN A N 1
ATOM 768 C CA . ASN A 1 98 ? 2.85 -11.031 10.578 1 36.84 98 ASN A CA 1
ATOM 769 C C . ASN A 1 98 ? 1.507 -10.477 10.109 1 36.84 98 ASN A C 1
ATOM 771 O O . ASN A 1 98 ? 1.037 -9.461 10.625 1 36.84 98 ASN A O 1
ATOM 775 N N . ILE A 1 99 ? 1.109 -10.547 8.875 1 37 99 ILE A N 1
ATOM 776 C CA . ILE A 1 99 ? -0.271 -10.344 8.445 1 37 99 ILE A CA 1
ATOM 777 C C . ILE A 1 99 ? -1.176 -11.367 9.133 1 37 99 ILE A C 1
ATOM 779 O O . ILE A 1 99 ? -1.164 -12.547 8.781 1 37 99 ILE A O 1
ATOM 783 N N . ASN A 1 100 ? -1.232 -11.344 10.414 1 32.66 100 ASN A N 1
ATOM 784 C CA . ASN A 1 100 ? -2.164 -12.25 11.086 1 32.66 100 ASN A CA 1
ATOM 785 C C . ASN A 1 100 ? -3.561 -12.164 10.477 1 32.66 100 ASN A C 1
ATOM 787 O O . ASN A 1 100 ? -4.156 -11.086 10.422 1 32.66 100 ASN A O 1
ATOM 791 N N . PHE A 1 101 ? -3.844 -12.953 9.398 1 28.11 101 PHE A N 1
ATOM 792 C CA . PHE A 1 101 ? -5.227 -13.211 9.008 1 28.11 101 PHE A CA 1
ATOM 793 C C . PHE A 1 101 ? -5.961 -13.977 10.109 1 28.11 101 PHE A C 1
ATOM 795 O O . PHE A 1 101 ? -5.344 -14.734 10.859 1 28.11 101 PHE A O 1
ATOM 802 N N . MET B 1 1 ? -11.375 29.844 4.066 1 55.44 1 MET B N 1
ATOM 803 C CA . MET B 1 1 ? -11.156 28.688 4.934 1 55.44 1 MET B CA 1
ATOM 804 C C . MET B 1 1 ? -9.922 27.906 4.5 1 55.44 1 MET B C 1
ATOM 806 O O . MET B 1 1 ? -9.703 27.688 3.307 1 55.44 1 MET B O 1
ATOM 810 N N . GLY B 1 2 ? -8.852 27.969 5.379 1 76.19 2 GLY B N 1
ATOM 811 C CA . GLY B 1 2 ? -7.512 27.688 4.898 1 76.19 2 GLY B CA 1
ATOM 812 C C . GLY B 1 2 ? -7.328 26.266 4.441 1 76.19 2 GLY B C 1
ATOM 813 O O . GLY B 1 2 ? -8.141 25.391 4.766 1 76.19 2 GLY B O 1
ATOM 814 N N . LYS B 1 3 ? -6.746 26.016 3.453 1 91.88 3 LYS B N 1
ATOM 815 C CA . LYS B 1 3 ? -6.438 24.703 2.904 1 91.88 3 LYS B CA 1
ATOM 816 C C . LYS B 1 3 ? -5.809 23.797 3.963 1 91.88 3 LYS B C 1
ATOM 818 O O . LYS B 1 3 ? -4.945 24.234 4.727 1 91.88 3 LYS B O 1
ATOM 823 N N . ILE B 1 4 ? -6.477 22.578 4.215 1 97.19 4 ILE B N 1
ATOM 824 C CA . ILE B 1 4 ? -5.883 21.578 5.105 1 97.19 4 ILE B CA 1
ATOM 825 C C . ILE B 1 4 ? -5.227 20.484 4.285 1 97.19 4 ILE B C 1
ATOM 827 O O . ILE B 1 4 ? -5.836 19.938 3.357 1 97.19 4 ILE B O 1
ATOM 831 N N . TYR B 1 5 ? -3.973 20.266 4.605 1 98.06 5 TYR B N 1
ATOM 832 C CA . TYR B 1 5 ? -3.248 19.172 3.977 1 98.06 5 TYR B CA 1
ATOM 833 C C . TYR B 1 5 ? -3.449 17.859 4.746 1 98.06 5 TYR B C 1
ATOM 835 O O . TYR B 1 5 ? -3.207 17.812 5.953 1 98.06 5 TYR B O 1
ATOM 843 N N . GLN B 1 6 ? -3.842 16.75 3.896 1 98.06 6 GLN B N 1
ATOM 844 C CA . GLN B 1 6 ? -4.242 15.508 4.543 1 98.06 6 GLN B CA 1
ATOM 845 C C . GLN B 1 6 ? -3.537 14.312 3.914 1 98.06 6 GLN B C 1
ATOM 847 O O . GLN B 1 6 ? -3.139 14.359 2.748 1 98.06 6 GLN B O 1
ATOM 852 N N . ILE B 1 7 ? -3.4 13.375 4.703 1 97.75 7 ILE B N 1
ATOM 853 C CA . ILE B 1 7 ? -2.875 12.086 4.258 1 97.75 7 ILE B CA 1
ATOM 854 C C . ILE B 1 7 ? -3.838 10.969 4.652 1 97.75 7 ILE B C 1
ATOM 856 O O . ILE B 1 7 ? -4.371 10.969 5.766 1 97.75 7 ILE B O 1
ATOM 860 N N . MET B 1 8 ? -4.047 10.047 3.717 1 96 8 MET B N 1
ATOM 861 C CA . MET B 1 8 ? -4.777 8.82 4.027 1 96 8 MET B CA 1
ATOM 862 C C . MET B 1 8 ? -3.814 7.695 4.398 1 96 8 MET B C 1
ATOM 864 O O . MET B 1 8 ? -2.814 7.477 3.713 1 96 8 MET B O 1
ATOM 868 N N . VAL B 1 9 ? -4.117 7.027 5.48 1 95.56 9 VAL B N 1
ATOM 869 C CA . VAL B 1 9 ? -3.33 5.879 5.914 1 95.56 9 VAL B CA 1
ATOM 870 C C . VAL B 1 9 ? -4.18 4.609 5.836 1 95.56 9 VAL B C 1
ATOM 872 O O . VAL B 1 9 ? -5.285 4.562 6.379 1 95.56 9 VAL B O 1
ATOM 875 N N . VAL B 1 10 ? -3.633 3.66 5.047 1 92.75 10 VAL B N 1
ATOM 876 C CA . VAL B 1 10 ? -4.32 2.383 4.887 1 92.75 10 VAL B CA 1
ATOM 877 C C . VAL B 1 10 ? -3.482 1.266 5.508 1 92.75 10 VAL B C 1
ATOM 879 O O . VAL B 1 10 ? -2.309 1.102 5.172 1 92.75 10 VAL B O 1
ATOM 882 N N . GLY B 1 11 ? -4.105 0.542 6.414 1 90.31 11 GLY B N 1
ATOM 883 C CA . GLY B 1 11 ? -3.441 -0.601 7.02 1 90.31 11 GLY B CA 1
ATOM 884 C C . GLY B 1 11 ? -3.734 -1.908 6.305 1 90.31 11 GLY B C 1
ATOM 885 O O . GLY B 1 11 ? -4.773 -2.047 5.652 1 90.31 11 GLY B O 1
ATOM 886 N N . ILE B 1 12 ? -2.898 -2.916 6.473 1 85.62 12 ILE B N 1
ATOM 887 C CA . ILE B 1 12 ? -3.047 -4.203 5.809 1 85.62 12 ILE B CA 1
ATOM 888 C C . ILE B 1 12 ? -4.266 -4.938 6.367 1 85.62 12 ILE B C 1
ATOM 890 O O . ILE B 1 12 ? -4.82 -5.824 5.711 1 85.62 12 ILE B O 1
ATOM 894 N N . LYS B 1 13 ? -4.645 -4.523 7.512 1 81.38 13 LYS B N 1
ATOM 895 C CA . LYS B 1 13 ? -5.805 -5.18 8.109 1 81.38 13 LYS B CA 1
ATOM 896 C C . LYS B 1 13 ? -7.094 -4.449 7.746 1 81.38 13 LYS B C 1
ATOM 898 O O . LYS B 1 13 ? -8.18 -4.84 8.188 1 81.38 13 LYS B O 1
ATOM 903 N N . GLY B 1 14 ? -6.941 -3.43 7.043 1 82.25 14 GLY B N 1
ATOM 904 C CA . GLY B 1 14 ? -8.125 -2.713 6.586 1 82.25 14 GLY B CA 1
ATOM 905 C C . GLY B 1 14 ? -8.336 -1.394 7.305 1 82.25 14 GLY B C 1
ATOM 906 O O . GLY B 1 14 ? -9.367 -0.741 7.125 1 82.25 14 GLY B O 1
ATOM 907 N N . GLU B 1 15 ? -7.449 -1.075 8.188 1 83.5 15 GLU B N 1
ATOM 908 C CA . GLU B 1 15 ? -7.531 0.23 8.836 1 83.5 15 GLU B CA 1
ATOM 909 C C . GLU B 1 15 ? -7.398 1.361 7.82 1 83.5 15 GLU B C 1
ATOM 911 O O . GLU B 1 15 ? -6.57 1.288 6.906 1 83.5 15 GLU B O 1
ATOM 916 N N . LYS B 1 16 ? -8.328 2.305 7.965 1 88.56 16 LYS B N 1
ATOM 917 C CA . LYS B 1 16 ? -8.25 3.504 7.133 1 88.56 16 LYS B CA 1
ATOM 918 C C . LYS B 1 16 ? -8.445 4.766 7.969 1 88.56 16 LYS B C 1
ATOM 920 O O . LYS B 1 16 ? -9.414 4.863 8.734 1 88.56 16 LYS B O 1
ATOM 925 N N . LYS B 1 17 ? -7.527 5.633 7.93 1 91.56 17 LYS B N 1
ATOM 926 C CA . LYS B 1 17 ? -7.605 6.883 8.688 1 91.56 17 LYS B CA 1
ATOM 927 C C . LYS B 1 17 ? -7.141 8.062 7.844 1 91.56 17 LYS B C 1
ATOM 929 O O . LYS B 1 17 ? -6.121 7.98 7.152 1 91.56 17 LYS B O 1
ATOM 934 N N . THR B 1 18 ? -7.895 9.125 7.848 1 94.56 18 THR B N 1
ATOM 935 C CA . THR B 1 18 ? -7.441 10.391 7.281 1 94.56 18 THR B CA 1
ATOM 936 C C . THR B 1 18 ? -6.863 11.297 8.367 1 94.56 18 THR B C 1
ATOM 938 O O . THR B 1 18 ? -7.488 11.492 9.414 1 94.56 18 THR B O 1
ATOM 941 N N . VAL B 1 19 ? -5.668 11.828 8.148 1 96.5 19 VAL B N 1
ATOM 942 C CA . VAL B 1 19 ? -4.961 12.625 9.148 1 96.5 19 VAL B CA 1
ATOM 943 C C . VAL B 1 19 ? -4.738 14.039 8.617 1 96.5 19 VAL B C 1
ATOM 945 O O . VAL B 1 19 ? -4.199 14.219 7.523 1 96.5 19 VAL B O 1
ATOM 948 N N . ASP B 1 20 ? -5.156 14.984 9.383 1 97.19 20 ASP B N 1
ATOM 949 C CA . ASP B 1 20 ? -4.805 16.375 9.078 1 97.19 20 ASP B CA 1
ATOM 950 C C . ASP B 1 20 ? -3.342 16.656 9.406 1 97.19 20 ASP B C 1
ATOM 952 O O . ASP B 1 20 ? -2.932 16.562 10.562 1 97.19 20 ASP B O 1
ATOM 956 N N . VAL B 1 21 ? -2.619 17.031 8.445 1 97.88 21 VAL B N 1
ATOM 957 C CA . VAL B 1 21 ? -1.172 17.109 8.609 1 97.88 21 VAL B CA 1
ATOM 958 C C . VAL B 1 21 ? -0.76 18.562 8.844 1 97.88 21 VAL B C 1
ATOM 960 O O . VAL B 1 21 ? 0.033 18.859 9.742 1 97.88 21 VAL B O 1
ATOM 963 N N . ALA B 1 22 ? -1.224 19.453 8.078 1 97.94 22 ALA B N 1
ATOM 964 C CA . ALA B 1 22 ? -0.775 20.844 8.117 1 97.94 22 ALA B CA 1
ATOM 965 C C . ALA B 1 22 ? -1.787 21.766 7.441 1 97.94 22 ALA B C 1
ATOM 967 O O . ALA B 1 22 ? -2.715 21.297 6.777 1 97.94 22 ALA B O 1
ATOM 968 N N . THR B 1 23 ? -1.616 23.062 7.59 1 97.38 23 THR B N 1
ATOM 969 C CA . THR B 1 23 ? -2.484 24.047 6.977 1 97.38 23 THR B CA 1
ATOM 970 C C . THR B 1 23 ? -1.712 24.891 5.965 1 97.38 23 THR B C 1
ATOM 972 O O . THR B 1 23 ? -2.264 25.828 5.367 1 97.38 23 THR B O 1
ATOM 975 N N . SER B 1 24 ? -0.457 24.609 5.836 1 97.44 24 SER B N 1
ATOM 976 C CA . SER B 1 24 ? 0.366 25.234 4.805 1 97.44 24 SER B CA 1
ATOM 977 C C . SER B 1 24 ? 1.244 24.203 4.102 1 97.44 24 SER B C 1
ATOM 979 O O . SER B 1 24 ? 1.653 23.203 4.703 1 97.44 24 SER B O 1
ATOM 981 N N . GLU B 1 25 ? 1.571 24.453 2.895 1 96.81 25 GLU B N 1
ATOM 982 C CA . GLU B 1 25 ? 2.41 23.562 2.104 1 96.81 25 GLU B CA 1
ATOM 983 C C . GLU B 1 25 ? 3.795 23.406 2.725 1 96.81 25 GLU B C 1
ATOM 985 O O . GLU B 1 25 ? 4.355 22.312 2.746 1 96.81 25 GLU B O 1
ATOM 990 N N . GLU B 1 26 ? 4.281 24.531 3.119 1 97.38 26 GLU B N 1
ATOM 991 C CA . GLU B 1 26 ? 5.605 24.531 3.736 1 97.38 26 GLU B CA 1
ATOM 992 C C . GLU B 1 26 ? 5.656 23.578 4.93 1 97.38 26 GLU B C 1
ATOM 994 O O . GLU B 1 26 ? 6.57 22.766 5.043 1 97.38 26 GLU B O 1
ATOM 999 N N . ASP B 1 27 ? 4.719 23.688 5.809 1 97.69 27 ASP B N 1
ATOM 1000 C CA . ASP B 1 27 ? 4.664 22.844 6.996 1 97.69 27 ASP B CA 1
ATOM 1001 C C . ASP B 1 27 ? 4.457 21.375 6.613 1 97.69 27 ASP B C 1
ATOM 1003 O O . ASP B 1 27 ? 5.027 20.484 7.238 1 97.69 27 ASP B O 1
ATOM 1007 N N . PHE B 1 28 ? 3.703 21.172 5.672 1 98.44 28 PHE B N 1
ATOM 1008 C CA .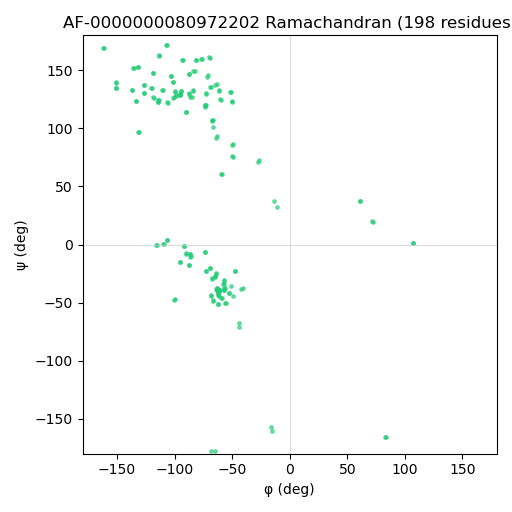 PHE B 1 28 ? 3.479 19.812 5.164 1 98.44 28 PHE B CA 1
ATOM 1009 C C . PHE B 1 28 ? 4.785 19.188 4.691 1 98.44 28 PHE B C 1
ATOM 1011 O O . PHE B 1 28 ? 5.129 18.078 5.094 1 98.44 28 PHE B O 1
ATOM 1018 N N . ASN B 1 29 ? 5.508 19.922 3.971 1 98.44 29 ASN B N 1
ATOM 1019 C CA . ASN B 1 29 ? 6.746 19.438 3.377 1 98.44 29 ASN B CA 1
ATOM 1020 C C . ASN B 1 29 ? 7.801 19.156 4.441 1 98.44 29 ASN B C 1
ATOM 1022 O O . ASN B 1 29 ? 8.602 18.234 4.289 1 98.44 29 ASN B O 1
ATOM 1026 N N . LYS B 1 30 ? 7.727 19.844 5.469 1 98.31 30 LYS B N 1
ATOM 1027 C CA . LYS B 1 30 ? 8.75 19.734 6.508 1 98.31 30 LYS B CA 1
ATOM 1028 C C . LYS B 1 30 ? 8.375 18.656 7.531 1 98.31 30 LYS B C 1
ATOM 1030 O O . LYS B 1 30 ? 9.195 18.312 8.391 1 98.31 30 LYS B O 1
ATOM 1035 N N . MET B 1 31 ? 7.164 18.109 7.457 1 98.5 31 MET B N 1
ATOM 1036 C CA . MET B 1 31 ? 6.723 17.062 8.375 1 98.5 31 MET B CA 1
ATOM 1037 C C . MET B 1 31 ? 7.621 15.836 8.281 1 98.5 31 MET B C 1
ATOM 1039 O O . MET B 1 31 ? 7.832 15.297 7.195 1 98.5 31 MET B O 1
ATOM 1043 N N . THR B 1 32 ? 8.172 15.445 9.477 1 98.31 32 THR B N 1
ATOM 1044 C CA . THR B 1 32 ? 8.977 14.227 9.5 1 98.31 32 THR B CA 1
ATOM 1045 C C . THR B 1 32 ? 8.086 12.992 9.578 1 98.31 32 THR B C 1
ATOM 1047 O O . THR B 1 32 ? 6.961 13.062 10.086 1 98.31 32 THR B O 1
ATOM 1050 N N . ILE B 1 33 ? 8.625 11.906 9.195 1 98.31 33 ILE B N 1
ATOM 1051 C CA . ILE B 1 33 ? 7.906 10.641 9.273 1 98.31 33 ILE B CA 1
ATOM 1052 C C . ILE B 1 33 ? 7.605 10.305 10.727 1 98.31 33 ILE B C 1
ATOM 1054 O O . ILE B 1 33 ? 6.504 9.852 11.055 1 98.31 33 ILE B O 1
ATOM 1058 N N . LEU B 1 34 ? 8.539 10.586 11.547 1 96.81 34 LEU B N 1
ATOM 1059 C CA . LEU B 1 34 ? 8.336 10.32 12.969 1 96.81 34 LEU B CA 1
ATOM 1060 C C . LEU B 1 34 ? 7.172 11.141 13.508 1 96.81 34 LEU B C 1
ATOM 1062 O O . LEU B 1 34 ? 6.309 10.617 14.219 1 96.81 34 LEU B O 1
ATOM 1066 N N . ALA B 1 35 ? 7.215 12.398 13.25 1 96.94 35 ALA B N 1
ATOM 1067 C CA . ALA B 1 35 ? 6.137 13.266 13.727 1 96.94 35 ALA B CA 1
ATOM 1068 C C . ALA B 1 35 ? 4.781 12.789 13.203 1 96.94 35 ALA B C 1
ATOM 1070 O O . ALA B 1 35 ? 3.785 12.82 13.93 1 96.94 35 ALA B O 1
ATOM 1071 N N . PHE B 1 36 ? 4.758 12.359 12.008 1 97.5 36 PHE B N 1
ATOM 1072 C CA . PHE B 1 36 ? 3.514 11.883 11.414 1 97.5 36 PHE B CA 1
ATOM 1073 C C . PHE B 1 36 ? 3.064 10.586 12.07 1 97.5 36 PHE B C 1
ATOM 1075 O O . PHE B 1 36 ? 1.877 10.406 12.352 1 97.5 36 PHE B O 1
ATOM 1082 N N . LYS B 1 37 ? 3.965 9.719 12.273 1 95.69 37 LYS B N 1
ATOM 1083 C CA . LYS B 1 37 ? 3.65 8.484 12.984 1 95.69 37 LYS B CA 1
ATOM 1084 C C . LYS B 1 37 ? 2.984 8.773 14.32 1 95.69 37 LYS B C 1
ATOM 1086 O O . LYS B 1 37 ? 2.041 8.086 14.719 1 95.69 37 LYS B O 1
ATOM 1091 N N . LYS B 1 38 ? 3.49 9.742 14.992 1 93.62 38 LYS B N 1
ATOM 1092 C CA . LYS B 1 38 ? 2.9 10.117 16.266 1 93.62 38 LYS B CA 1
ATOM 1093 C C . LYS B 1 38 ? 1.459 10.586 16.094 1 93.62 38 LYS B C 1
ATOM 1095 O O . LYS B 1 38 ? 0.588 10.234 16.891 1 93.62 38 LYS B O 1
ATOM 1100 N N . LYS B 1 39 ? 1.228 11.344 15.031 1 93.69 39 LYS B N 1
ATOM 1101 C CA . LYS B 1 39 ? -0.13 11.797 14.734 1 93.69 39 LYS B CA 1
ATOM 1102 C C . LYS B 1 39 ? -1.052 10.609 14.453 1 93.69 39 LYS B C 1
ATOM 1104 O O . LYS B 1 39 ? -2.195 10.586 14.914 1 93.69 39 LYS B O 1
ATOM 1109 N N . VAL B 1 40 ? -0.56 9.688 13.719 1 94.06 40 VAL B N 1
ATOM 1110 C CA . VAL B 1 40 ? -1.34 8.508 13.367 1 94.06 40 VAL B CA 1
ATOM 1111 C C . VAL B 1 40 ? -1.613 7.676 14.617 1 94.06 40 VAL B C 1
ATOM 1113 O O . VAL B 1 40 ? -2.742 7.23 14.836 1 94.06 40 VAL B O 1
ATOM 1116 N N . ALA B 1 41 ? -0.593 7.438 15.367 1 88.75 41 ALA B N 1
ATOM 1117 C CA . ALA B 1 41 ? -0.695 6.621 16.578 1 88.75 41 ALA B CA 1
ATOM 1118 C C . ALA B 1 41 ? -1.744 7.18 17.531 1 88.75 41 ALA B C 1
ATOM 1120 O O . ALA B 1 41 ? -2.447 6.422 18.203 1 88.75 41 ALA B O 1
ATOM 1121 N N . GLU B 1 42 ? -1.838 8.469 17.609 1 86.88 42 GLU B N 1
ATOM 1122 C CA . GLU B 1 42 ? -2.793 9.133 18.484 1 86.88 42 GLU B CA 1
ATOM 1123 C C . GLU B 1 42 ? -4.23 8.82 18.078 1 86.88 42 GLU B C 1
ATOM 1125 O O . GLU B 1 42 ? -5.137 8.852 18.906 1 86.88 42 GLU B O 1
ATOM 1130 N N . LYS B 1 43 ? -4.371 8.5 16.875 1 84.06 43 LYS B N 1
ATOM 1131 C CA . LYS B 1 43 ? -5.719 8.281 16.344 1 84.06 43 LYS B CA 1
ATOM 1132 C C . LYS B 1 43 ? -6.078 6.801 16.375 1 84.06 43 LYS B C 1
ATOM 1134 O O . LYS B 1 43 ? -7.23 6.434 16.141 1 84.06 43 LYS B O 1
ATOM 1139 N N . LEU B 1 44 ? -5.121 5.961 16.547 1 79.06 44 LEU B N 1
ATOM 1140 C CA . LEU B 1 44 ? -5.375 4.523 16.562 1 79.06 44 LEU B CA 1
ATOM 1141 C C . LEU B 1 44 ? -5.812 4.07 17.953 1 79.06 44 LEU B C 1
ATOM 1143 O O . LEU B 1 44 ? -5.297 4.559 18.953 1 79.06 44 LEU B O 1
ATOM 1147 N N . PRO B 1 45 ? -6.887 3.283 17.875 1 69.94 45 PRO B N 1
ATOM 1148 C CA . PRO B 1 45 ? -7.363 2.758 19.156 1 69.94 45 PRO B CA 1
ATOM 1149 C C . PRO B 1 45 ? -6.441 1.69 19.734 1 69.94 45 PRO B C 1
ATOM 1151 O O . PRO B 1 45 ? -5.789 0.958 19 1 69.94 45 PRO B O 1
ATOM 1154 N N . GLY B 1 46 ? -6.332 1.695 20.969 1 63.09 46 GLY B N 1
ATOM 1155 C CA . GLY B 1 46 ? -5.727 0.577 21.672 1 63.09 46 GLY B CA 1
ATOM 1156 C C . GLY B 1 46 ? -4.211 0.647 21.719 1 63.09 46 GLY B C 1
ATOM 1157 O O . GLY B 1 46 ? -3.625 1.696 21.438 1 63.09 46 GLY B O 1
ATOM 1158 N N . PRO B 1 47 ? -3.656 -0.548 22.094 1 56.41 47 PRO B N 1
ATOM 1159 C CA . PRO B 1 47 ? -2.205 -0.642 22.266 1 56.41 47 PRO B CA 1
ATOM 1160 C C . PRO B 1 47 ? -1.445 -0.431 20.953 1 56.41 47 PRO B C 1
ATOM 1162 O O . PRO B 1 47 ? -0.234 -0.196 20.969 1 56.41 47 PRO B O 1
ATOM 1165 N N . ALA B 1 48 ? -2.037 -0.743 19.891 1 56.16 48 ALA B N 1
ATOM 1166 C CA . ALA B 1 48 ? -1.359 -0.59 18.609 1 56.16 48 ALA B CA 1
ATOM 1167 C C . ALA B 1 48 ? -0.903 0.85 18.406 1 56.16 48 ALA B C 1
ATOM 1169 O O . ALA B 1 48 ? 0.125 1.095 17.766 1 56.16 48 ALA B O 1
ATOM 1170 N N . GLY B 1 49 ? -1.739 1.827 18.953 1 56.09 49 GLY B N 1
ATOM 1171 C CA . GLY B 1 49 ? -1.424 3.244 18.859 1 56.09 49 GLY B CA 1
ATOM 1172 C C . GLY B 1 49 ? -0.3 3.666 19.781 1 56.09 49 GLY B C 1
ATOM 1173 O O . GLY B 1 49 ? 0.128 4.824 19.766 1 56.09 49 GLY B O 1
ATOM 1174 N N . ASP B 1 50 ? 0.16 2.674 20.672 1 61.16 50 ASP B N 1
ATOM 1175 C CA . ASP B 1 50 ? 0.925 3.203 21.797 1 61.16 50 ASP B CA 1
ATOM 1176 C C . ASP B 1 50 ? 2.406 3.328 21.438 1 61.16 50 ASP B C 1
ATOM 1178 O O . ASP B 1 50 ? 3.154 4.031 22.125 1 61.16 50 ASP B O 1
ATOM 1182 N N . ASP B 1 51 ? 2.809 2.592 20.312 1 78.19 51 ASP B N 1
ATOM 1183 C CA . ASP B 1 51 ? 4.242 2.75 20.078 1 78.19 51 ASP B CA 1
ATOM 1184 C C . ASP B 1 51 ? 4.52 3.082 18.609 1 78.19 51 ASP B C 1
ATOM 1186 O O . ASP B 1 51 ? 4.523 2.191 17.75 1 78.19 51 ASP B O 1
ATOM 1190 N N . PRO B 1 52 ? 4.676 4.391 18.344 1 82.81 52 PRO B N 1
ATOM 1191 C CA . PRO B 1 52 ? 5.004 4.812 16.984 1 82.81 52 PRO B CA 1
ATOM 1192 C C . PRO B 1 52 ? 6.137 3.992 16.375 1 82.81 52 PRO B C 1
ATOM 1194 O O . PRO B 1 52 ? 6.23 3.881 15.148 1 82.81 52 PRO B O 1
ATOM 1197 N N . SER B 1 53 ? 6.906 3.416 17.25 1 82.25 53 SER B N 1
ATOM 1198 C CA . SER B 1 53 ? 8.047 2.66 16.75 1 82.25 53 SER B CA 1
ATOM 1199 C C . SER B 1 53 ? 7.609 1.348 16.109 1 82.25 53 SER B C 1
ATOM 1201 O O . SER B 1 53 ? 8.344 0.759 15.312 1 82.25 53 SER B O 1
ATOM 1203 N N . SER B 1 54 ? 6.504 0.89 16.469 1 85.75 54 SER B N 1
ATOM 1204 C CA . SER B 1 54 ? 6.004 -0.37 15.922 1 85.75 54 SER B CA 1
ATOM 1205 C C . SER B 1 54 ? 5.258 -0.149 14.609 1 85.75 54 SER B C 1
ATOM 1207 O O . SER B 1 54 ? 4.898 -1.109 13.922 1 85.75 54 SER B O 1
ATOM 1209 N N . LEU B 1 55 ? 5.027 1.057 14.336 1 90.12 55 LEU B N 1
ATOM 1210 C CA . LEU B 1 55 ? 4.305 1.434 13.125 1 90.12 55 LEU B CA 1
ATOM 1211 C C . LEU B 1 55 ? 5.27 1.65 11.969 1 90.12 55 LEU B C 1
ATOM 1213 O O . LEU B 1 55 ? 6.168 2.492 12.047 1 90.12 55 LEU B O 1
ATOM 1217 N N . ARG B 1 56 ? 5.184 0.803 10.961 1 93.31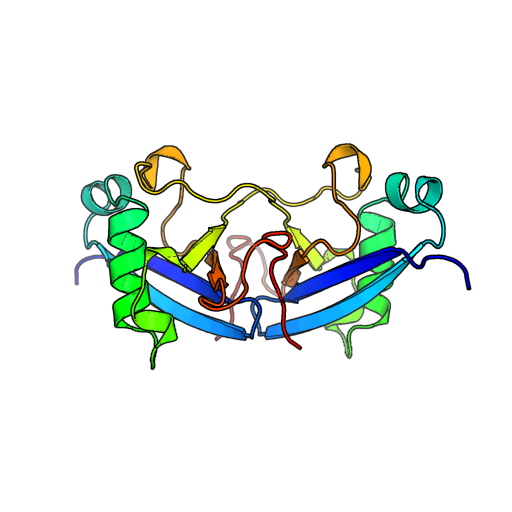 56 ARG B N 1
ATOM 1218 C CA . ARG B 1 56 ? 5.941 1.006 9.734 1 93.31 56 ARG B CA 1
ATOM 1219 C C . ARG B 1 56 ? 5.066 1.622 8.648 1 93.31 56 ARG B C 1
ATOM 1221 O O . ARG B 1 56 ? 3.922 1.205 8.453 1 93.31 56 ARG B O 1
ATOM 1228 N N . LEU B 1 57 ? 5.605 2.674 8.031 1 96.06 57 LEU B N 1
ATOM 1229 C CA . LEU B 1 57 ? 4.898 3.355 6.953 1 96.06 57 LEU B CA 1
ATOM 1230 C C . LEU B 1 57 ? 5.582 3.111 5.613 1 96.06 57 LEU B C 1
ATOM 1232 O O . LEU B 1 57 ? 6.812 3.15 5.52 1 96.06 57 LEU B O 1
ATOM 1236 N N . LEU B 1 58 ? 4.812 2.773 4.633 1 96.81 58 LEU B N 1
ATOM 1237 C CA . LEU B 1 58 ? 5.285 2.578 3.268 1 96.81 58 LEU B CA 1
ATOM 1238 C C . LEU B 1 58 ? 4.613 3.559 2.312 1 96.81 58 LEU B C 1
ATOM 1240 O O . LEU B 1 58 ? 3.467 3.959 2.533 1 96.81 58 LEU B O 1
ATOM 1244 N N . TYR B 1 59 ? 5.336 3.963 1.286 1 97.44 59 TYR B N 1
ATOM 1245 C CA . TYR B 1 59 ? 4.797 4.871 0.283 1 97.44 59 TYR B CA 1
ATOM 1246 C C . TYR B 1 59 ? 5.453 4.645 -1.072 1 97.44 59 TYR B C 1
ATOM 1248 O O . TYR B 1 59 ? 6.676 4.504 -1.161 1 97.44 59 TYR B O 1
ATOM 1256 N N . THR B 1 60 ? 4.664 4.59 -2.094 1 96.44 60 THR B N 1
ATOM 1257 C CA . THR B 1 60 ? 5.125 4.645 -3.477 1 96.44 60 THR B CA 1
ATOM 1258 C C . THR B 1 60 ? 4.062 5.27 -4.379 1 96.44 60 THR B C 1
ATOM 1260 O O . THR B 1 60 ? 2.867 5.035 -4.188 1 96.44 60 THR B O 1
ATOM 1263 N N . ASP B 1 61 ? 4.441 6.07 -5.262 1 92.56 61 ASP B N 1
ATOM 1264 C CA . ASP B 1 61 ? 3.537 6.648 -6.25 1 92.56 61 ASP B CA 1
ATOM 1265 C C . ASP B 1 61 ? 3.752 6.02 -7.625 1 92.56 61 ASP B C 1
ATOM 1267 O O . ASP B 1 61 ? 3.174 6.469 -8.617 1 92.56 61 ASP B O 1
ATOM 1271 N N . LYS B 1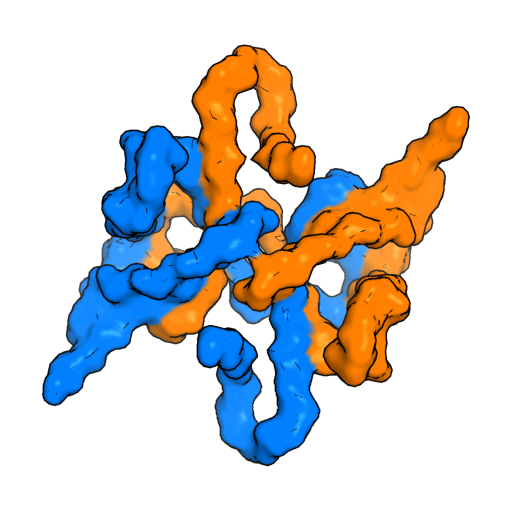 62 ? 4.613 5.07 -7.598 1 93.94 62 LYS B N 1
ATOM 1272 C CA . LYS B 1 62 ? 4.906 4.402 -8.867 1 93.94 62 LYS B CA 1
ATOM 1273 C C . LYS B 1 62 ? 4.062 3.143 -9.031 1 93.94 62 LYS B C 1
ATOM 1275 O O . LYS B 1 62 ? 4.086 2.258 -8.172 1 93.94 62 LYS B O 1
ATOM 1280 N N . GLN B 1 63 ? 3.43 3.086 -10.141 1 95.19 63 GLN B N 1
ATOM 1281 C CA . GLN B 1 63 ? 2.643 1.909 -10.484 1 95.19 63 GLN B CA 1
ATOM 1282 C C . GLN B 1 63 ? 3.502 0.859 -11.188 1 95.19 63 GLN B C 1
ATOM 1284 O O . GLN B 1 63 ? 4.402 1.199 -11.953 1 95.19 63 GLN B O 1
ATOM 1289 N N . LEU B 1 64 ? 3.18 -0.39 -10.953 1 97.56 64 LEU B N 1
ATOM 1290 C CA . LEU B 1 64 ? 3.871 -1.463 -11.656 1 97.56 64 LEU B CA 1
ATOM 1291 C C . LEU B 1 64 ? 3.426 -1.528 -13.117 1 97.56 64 LEU B C 1
ATOM 1293 O O . LEU B 1 64 ? 2.229 -1.567 -13.398 1 97.56 64 LEU B O 1
ATOM 1297 N N . GLU B 1 65 ? 4.355 -1.547 -13.945 1 97.44 65 GLU B N 1
ATOM 1298 C CA . GLU B 1 65 ? 4.047 -1.538 -15.375 1 97.44 65 GLU B CA 1
ATOM 1299 C C . GLU B 1 65 ? 3.723 -2.941 -15.875 1 97.44 65 GLU B C 1
ATOM 1301 O O . GLU B 1 65 ? 4.387 -3.91 -15.5 1 97.44 65 GLU B O 1
ATOM 1306 N N . ASP B 1 66 ? 2.898 -3.018 -16.844 1 96.94 66 ASP B N 1
ATOM 1307 C CA . ASP B 1 66 ? 2.332 -4.277 -17.312 1 96.94 66 ASP B CA 1
ATOM 1308 C C . ASP B 1 66 ? 3.42 -5.195 -17.859 1 96.94 66 ASP B C 1
ATOM 1310 O O . ASP B 1 66 ? 3.375 -6.41 -17.656 1 96.94 66 ASP B O 1
ATOM 1314 N N . ASN B 1 67 ? 4.391 -4.641 -18.516 1 97.88 67 ASN B N 1
ATOM 1315 C CA . ASN B 1 67 ? 5.367 -5.461 -19.219 1 97.88 67 ASN B CA 1
ATOM 1316 C C . ASN B 1 67 ? 6.508 -5.891 -18.297 1 97.88 67 ASN B C 1
ATOM 1318 O O . ASN B 1 67 ? 7.316 -6.746 -18.672 1 97.88 67 ASN B O 1
ATOM 1322 N N . ASP B 1 68 ? 6.516 -5.355 -17.156 1 98.5 68 ASP B N 1
ATOM 1323 C CA . ASP B 1 68 ? 7.539 -5.754 -16.203 1 98.5 68 ASP B CA 1
ATOM 1324 C C . ASP B 1 68 ? 7.211 -7.117 -15.586 1 98.5 68 ASP B C 1
ATOM 1326 O O . ASP B 1 68 ? 6.066 -7.566 -15.641 1 98.5 68 ASP B O 1
ATOM 1330 N N . 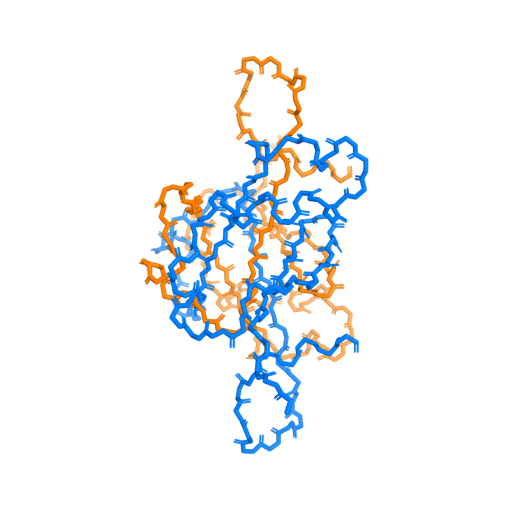THR B 1 69 ? 8.25 -7.727 -15.07 1 98.69 69 THR B N 1
ATOM 1331 C CA . THR B 1 69 ? 8.094 -8.977 -14.336 1 98.69 69 THR B CA 1
ATOM 1332 C C . THR B 1 69 ? 8.266 -8.75 -12.836 1 98.69 69 THR B C 1
ATOM 1334 O O . THR B 1 69 ? 8.672 -7.664 -12.414 1 98.69 69 THR B O 1
ATOM 1337 N N . PHE B 1 70 ? 7.969 -9.805 -12.102 1 98.75 70 PHE B N 1
ATOM 1338 C CA . PHE B 1 70 ? 8.219 -9.75 -10.664 1 98.75 70 PHE B CA 1
ATOM 1339 C C . PHE B 1 70 ? 9.703 -9.555 -10.383 1 98.75 70 PHE B C 1
ATOM 1341 O O . PHE B 1 70 ? 10.07 -8.797 -9.477 1 98.75 70 PHE B O 1
ATOM 1348 N N . LEU B 1 71 ? 10.523 -10.219 -11.172 1 98.56 71 LEU B N 1
ATOM 1349 C CA . LEU B 1 71 ? 11.969 -10.125 -11 1 98.56 71 LEU B CA 1
ATOM 1350 C C . LEU B 1 71 ? 12.453 -8.688 -11.188 1 98.56 71 LEU B C 1
ATOM 1352 O O . LEU B 1 71 ? 13.328 -8.219 -10.461 1 98.56 71 LEU B O 1
ATOM 1356 N N . ASP B 1 72 ? 11.891 -7.973 -12.125 1 98.31 72 ASP B N 1
ATOM 1357 C CA . ASP B 1 72 ? 12.281 -6.602 -12.422 1 98.31 72 ASP B CA 1
ATOM 1358 C C . ASP B 1 72 ? 12.148 -5.707 -11.195 1 98.31 72 ASP B C 1
ATOM 1360 O O . ASP B 1 72 ? 12.906 -4.746 -11.039 1 98.31 72 ASP B O 1
ATOM 1364 N N . HIS B 1 73 ? 11.211 -6.016 -10.344 1 98.12 73 HIS B N 1
ATOM 1365 C CA . HIS B 1 73 ? 10.938 -5.184 -9.18 1 98.12 73 HIS B CA 1
ATOM 1366 C C . HIS B 1 73 ? 11.367 -5.883 -7.891 1 98.12 73 HIS B C 1
ATOM 1368 O O . HIS B 1 73 ? 11.148 -5.363 -6.793 1 98.12 73 HIS B O 1
ATOM 1374 N N . GLN B 1 74 ? 11.898 -7.059 -8.055 1 97.81 74 GLN B N 1
ATOM 1375 C CA . GLN B 1 74 ? 12.383 -7.859 -6.938 1 97.81 74 GLN B CA 1
ATOM 1376 C C . GLN B 1 74 ? 11.25 -8.188 -5.969 1 97.81 74 GLN B C 1
ATOM 1378 O O . GLN B 1 74 ? 11.422 -8.086 -4.75 1 97.81 74 GLN B O 1
ATOM 1383 N N . ILE B 1 75 ? 10.117 -8.43 -6.516 1 98.31 75 ILE B N 1
ATOM 1384 C CA . ILE B 1 75 ? 9 -8.914 -5.715 1 98.31 75 ILE B CA 1
ATOM 1385 C C . ILE B 1 75 ? 9.289 -10.336 -5.238 1 98.31 75 ILE B C 1
ATOM 1387 O O . ILE B 1 75 ? 9.758 -11.172 -6.008 1 98.31 75 ILE B O 1
ATOM 1391 N N . LYS B 1 76 ? 9 -10.594 -3.955 1 97.31 76 LYS B N 1
ATOM 1392 C CA . LYS B 1 76 ? 9.344 -11.883 -3.35 1 97.31 76 LYS B CA 1
ATOM 1393 C C . LYS B 1 76 ? 8.094 -12.672 -2.979 1 97.31 76 LYS B C 1
ATOM 1395 O O . LYS B 1 76 ? 6.992 -12.117 -2.945 1 97.31 76 LYS B O 1
ATOM 1400 N N . ASP B 1 77 ? 8.352 -13.906 -2.779 1 97.06 77 ASP B N 1
ATOM 1401 C CA . ASP B 1 77 ? 7.289 -14.766 -2.271 1 97.06 77 ASP B CA 1
ATOM 1402 C C . ASP B 1 77 ? 6.645 -14.164 -1.022 1 97.06 77 ASP B C 1
ATOM 1404 O O . ASP B 1 77 ? 7.344 -13.656 -0.143 1 97.06 77 ASP B O 1
ATOM 1408 N N . ARG B 1 78 ? 5.305 -14.117 -0.99 1 96.06 78 ARG B N 1
ATOM 1409 C CA . ARG B 1 78 ? 4.5 -13.68 0.144 1 96.06 78 ARG B CA 1
ATOM 1410 C C . ARG B 1 78 ? 4.598 -12.164 0.333 1 96.06 78 ARG B C 1
ATOM 1412 O O . ARG B 1 78 ? 4.277 -11.648 1.404 1 96.06 78 ARG B O 1
ATOM 1419 N N . SER B 1 79 ? 5.008 -11.422 -0.698 1 96.75 79 SER B N 1
ATOM 1420 C CA . SER B 1 79 ? 4.953 -9.961 -0.66 1 96.75 79 SER B CA 1
ATOM 1421 C C . SER B 1 79 ? 3.514 -9.461 -0.698 1 96.75 79 SER B C 1
ATOM 1423 O O . SER B 1 79 ? 2.598 -10.211 -1.048 1 96.75 79 SER B O 1
ATOM 1425 N N . THR B 1 80 ? 3.363 -8.227 -0.272 1 95.56 80 THR B N 1
ATOM 1426 C CA . THR B 1 80 ? 2.074 -7.551 -0.358 1 95.56 80 THR B CA 1
ATOM 1427 C C . THR B 1 80 ? 2.084 -6.508 -1.47 1 95.56 80 THR B C 1
ATOM 1429 O O . THR B 1 80 ? 2.947 -5.629 -1.495 1 95.56 80 THR B O 1
ATOM 1432 N N . LEU B 1 81 ? 1.188 -6.672 -2.375 1 97.06 81 LEU B N 1
ATOM 1433 C CA . LEU B 1 81 ? 0.945 -5.645 -3.379 1 97.06 81 LEU B CA 1
ATOM 1434 C C . LEU B 1 81 ? -0.321 -4.859 -3.057 1 97.06 81 LEU B C 1
ATOM 1436 O O . LEU B 1 81 ? -1.306 -5.426 -2.58 1 97.06 81 LEU B O 1
ATOM 1440 N N . PHE B 1 82 ? -0.325 -3.6 -3.359 1 95 82 PHE B N 1
ATOM 1441 C CA . PHE B 1 82 ? -1.489 -2.748 -3.148 1 95 82 PHE B CA 1
ATOM 1442 C C . PHE B 1 82 ? -2.236 -2.518 -4.457 1 95 82 PHE B C 1
ATOM 1444 O O . PHE B 1 82 ? -1.616 -2.334 -5.508 1 95 82 PHE B O 1
ATOM 1451 N N . MET B 1 83 ? -3.506 -2.539 -4.332 1 92.56 83 MET B N 1
ATOM 1452 C CA . MET B 1 83 ? -4.352 -2.438 -5.52 1 92.56 83 MET B CA 1
ATOM 1453 C C . MET B 1 83 ? -5.258 -1.215 -5.441 1 92.56 83 MET B C 1
ATOM 1455 O O . MET B 1 83 ? -5.875 -0.96 -4.402 1 92.56 83 MET B O 1
ATOM 1459 N N . VAL B 1 84 ? -5.336 -0.502 -6.512 1 89.25 84 VAL B N 1
ATOM 1460 C CA . VAL B 1 84 ? -6.281 0.593 -6.688 1 89.25 84 VAL B CA 1
ATOM 1461 C C . VAL B 1 84 ? -7.086 0.385 -7.969 1 89.25 84 VAL B C 1
ATOM 1463 O O . VAL B 1 84 ? -6.535 -0.036 -8.992 1 89.25 84 VAL B O 1
ATOM 1466 N N . LEU B 1 85 ? -8.438 0.5 -7.832 1 84.94 85 LEU B N 1
ATOM 1467 C CA . LEU B 1 85 ? -9.305 0.347 -8.992 1 84.94 85 LEU B CA 1
ATOM 1468 C C . LEU B 1 85 ? -9.711 1.706 -9.555 1 84.94 85 LEU B C 1
ATOM 1470 O O . LEU B 1 85 ? -10.133 2.59 -8.805 1 84.94 85 LEU B O 1
ATOM 1474 N N . ARG B 1 86 ? -9.484 1.814 -10.867 1 78.44 86 ARG B N 1
ATOM 1475 C CA . ARG B 1 86 ? -9.945 3.025 -11.539 1 78.44 86 ARG B CA 1
ATOM 1476 C C . ARG B 1 86 ? -11.398 2.889 -11.977 1 78.44 86 ARG B C 1
ATOM 1478 O O . ARG B 1 86 ? -11.828 1.815 -12.398 1 78.44 86 ARG B O 1
ATOM 1485 N N . LEU B 1 87 ? -12.32 3.723 -11.688 1 68.12 87 LEU B N 1
ATOM 1486 C CA . LEU B 1 87 ? -13.711 3.723 -12.117 1 68.12 87 LEU B CA 1
ATOM 1487 C C . LEU B 1 87 ? -13.828 4.129 -13.578 1 68.12 87 LEU B C 1
ATOM 1489 O O . LEU B 1 87 ? -13.125 5.035 -14.039 1 68.12 87 LEU B O 1
ATOM 1493 N N . PRO B 1 88 ? -14.422 3.174 -14.492 1 55.34 88 PRO B N 1
ATOM 1494 C CA . PRO B 1 88 ? -14.578 3.477 -15.914 1 55.34 88 PRO B CA 1
ATOM 1495 C C . PRO B 1 88 ? -15.102 4.887 -16.172 1 55.34 88 PRO B C 1
ATOM 1497 O O . PRO B 1 88 ? -14.789 5.496 -17.188 1 55.34 88 PRO B O 1
ATOM 1500 N N . GLY B 1 89 ? -16.266 5.242 -15.859 1 49.56 89 GLY B N 1
ATOM 1501 C CA . GLY B 1 89 ? -17.062 6.34 -16.375 1 49.56 89 GLY B CA 1
ATOM 1502 C C . GLY B 1 89 ? -16.312 7.66 -16.406 1 49.56 89 GLY B C 1
ATOM 1503 O O . GLY B 1 89 ? -16.859 8.68 -16.828 1 49.56 89 GLY B O 1
ATOM 1504 N N . GLY B 1 90 ? -15.555 8.102 -15.406 1 44.78 90 GLY B N 1
ATOM 1505 C CA . GLY B 1 90 ? -15.398 9.547 -15.375 1 44.78 90 GLY B CA 1
ATOM 1506 C C . GLY B 1 90 ? -14.602 10.086 -16.547 1 44.78 90 GLY B C 1
ATOM 1507 O O . GLY B 1 90 ? -13.68 9.43 -17.031 1 44.78 90 GLY B O 1
ATOM 1508 N N . GLY B 1 91 ? -15.258 10.742 -17.516 1 40.53 91 GLY B N 1
ATOM 1509 C CA . GLY B 1 91 ? -14.656 11.625 -18.5 1 40.53 91 GLY B CA 1
ATOM 1510 C C . GLY B 1 91 ? -13.25 12.062 -18.125 1 40.53 91 GLY B C 1
ATOM 1511 O O . GLY B 1 91 ? -12.711 11.633 -17.109 1 40.53 91 GLY B O 1
ATOM 1512 N N . MET B 1 92 ? -12.812 13.328 -18.781 1 37.72 92 MET B N 1
ATOM 1513 C CA . MET B 1 92 ? -11.594 14.125 -18.906 1 37.72 92 MET B CA 1
ATOM 1514 C C . MET B 1 92 ? -10.875 14.211 -17.562 1 37.72 92 MET B C 1
ATOM 1516 O O . MET B 1 92 ? -9.781 14.766 -17.469 1 37.72 92 MET B O 1
ATOM 1520 N N . ARG B 1 93 ? -11.602 14.328 -16.453 1 38.34 93 ARG B N 1
ATOM 1521 C CA . ARG B 1 93 ? -10.883 15 -15.375 1 38.34 93 ARG B CA 1
ATOM 1522 C C . ARG B 1 93 ? -9.734 14.141 -14.867 1 38.34 93 ARG B C 1
ATOM 1524 O O . ARG B 1 93 ? -9.75 12.914 -15.016 1 38.34 93 ARG B O 1
ATOM 1531 N N . ARG B 1 94 ? -8.969 14.523 -13.852 1 40 94 ARG B N 1
ATOM 1532 C CA . ARG B 1 94 ? -7.691 14.18 -13.234 1 40 94 ARG B CA 1
ATOM 1533 C C . ARG B 1 94 ? -7.715 12.766 -12.672 1 40 94 ARG B C 1
ATOM 1535 O O . ARG B 1 94 ? -8.703 12.352 -12.062 1 40 94 ARG B O 1
ATOM 1542 N N . ASN B 1 95 ? -7.324 11.711 -13.391 1 41.56 95 ASN B N 1
ATOM 1543 C CA . ASN B 1 95 ? -6.969 10.383 -12.914 1 41.56 95 ASN B CA 1
ATOM 1544 C C . ASN B 1 95 ? -6.77 10.359 -11.406 1 41.56 95 ASN B C 1
ATOM 1546 O O . ASN B 1 95 ? -5.633 10.367 -10.922 1 41.56 95 ASN B O 1
ATOM 1550 N N . ARG B 1 96 ? -7.59 11.125 -10.688 1 38.09 96 ARG B N 1
ATOM 1551 C CA . ARG B 1 96 ? -7.473 11.102 -9.227 1 38.09 96 ARG B CA 1
ATOM 1552 C C . ARG B 1 96 ? -7.875 9.734 -8.672 1 38.09 96 ARG B C 1
ATOM 1554 O O . ARG B 1 96 ? -8.82 9.117 -9.164 1 38.09 96 ARG B O 1
ATOM 1561 N N . VAL B 1 97 ? -7.105 8.945 -8.242 1 41.72 97 VAL B N 1
ATOM 1562 C CA . VAL B 1 97 ? -7.449 7.812 -7.391 1 41.72 97 VAL B CA 1
ATOM 1563 C C . VAL B 1 97 ? -8.711 8.133 -6.598 1 41.72 97 VAL B C 1
ATOM 1565 O O . VAL B 1 97 ? -8.711 9.031 -5.75 1 41.72 97 VAL B O 1
ATOM 1568 N N . ASN B 1 98 ? -9.906 8.195 -7.211 1 36.88 98 ASN B N 1
ATOM 1569 C CA . ASN B 1 98 ? -11.148 8.336 -6.453 1 36.88 98 ASN B CA 1
ATOM 1570 C C . ASN B 1 98 ? -11.242 7.305 -5.332 1 36.88 98 ASN B C 1
ATOM 1572 O O . ASN B 1 98 ? -11.406 6.109 -5.594 1 36.88 98 ASN B O 1
ATOM 1576 N N . ILE B 1 99 ? -10.57 7.418 -4.227 1 37.12 99 ILE B N 1
ATOM 1577 C CA . ILE B 1 99 ? -10.883 6.676 -3.01 1 37.12 99 ILE B CA 1
ATOM 1578 C C . ILE B 1 99 ? -12.305 6.984 -2.562 1 37.12 99 ILE B C 1
ATOM 1580 O O . ILE B 1 99 ? -12.586 8.078 -2.068 1 37.12 99 ILE B O 1
ATOM 1584 N N . ASN B 1 100 ? -13.273 6.688 -3.359 1 32.06 100 ASN B N 1
ATOM 1585 C CA . ASN B 1 100 ? -14.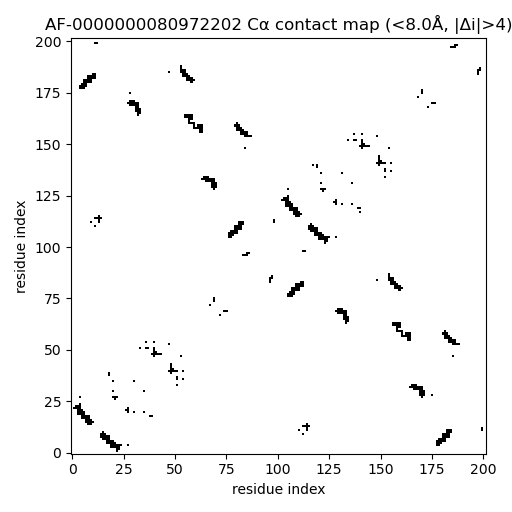641 6.891 -2.906 1 32.06 100 ASN B CA 1
ATOM 1586 C C . ASN B 1 100 ? -14.875 6.262 -1.534 1 32.06 100 ASN B C 1
ATOM 1588 O O . ASN B 1 100 ? -14.703 5.055 -1.362 1 32.06 100 ASN B O 1
ATOM 1592 N N . PHE B 1 101 ? -14.562 6.973 -0.42 1 28.2 101 PHE B N 1
ATOM 1593 C CA . PHE B 1 101 ? -15.102 6.605 0.886 1 28.2 101 PHE B CA 1
ATOM 1594 C C . PHE B 1 101 ? -16.625 6.715 0.899 1 28.2 101 PHE B C 1
ATOM 1596 O O . PHE B 1 101 ? -17.188 7.527 0.171 1 28.2 101 PHE B O 1
#

Organism: NCBI:txid58324